Protein AF-A0A2U1K0P9-F1 (afdb_monomer)

Sequence (281 aa):
MNLKEIRDDVRSLIIEPTPGFRSNEELNRWINQGHQLLGSAYRIETFQQLNLKTGTTFHQLPEDLLVFKGAWDENNKSIPIIPIASGTDIIDENMEGTAIFRFGDNFVLVAPNVELQTDYSVTLFYDRKPKMLRADSDEPEIPLPFHTYIVSYATMRALQKDEDYEAAEVYRQEFLTGYQRISIQKTPVSQDADIIIEMIKLGILNPAEAAEWLNLPMKKKIWQRVEVEEKGMALMQTGVIDKADLLENTEFVDREQIVERLKQNAEDFITLPSWSDRDGE

Solvent-accessible surface area (backbone atoms only — not comparable to full-atom values): 16316 Å² total; per-residue (Å²): 112,29,45,44,56,43,50,52,52,30,56,74,76,48,92,63,99,42,94,68,70,68,47,70,70,58,52,45,50,36,33,39,52,30,42,41,54,44,24,50,48,46,45,47,71,48,78,47,80,44,78,50,58,73,96,58,54,73,45,78,51,67,92,45,64,72,43,86,73,50,37,22,41,82,85,62,47,77,37,56,74,47,77,71,52,95,88,61,83,86,69,61,96,78,55,88,50,56,36,39,32,55,55,89,73,30,32,34,52,47,62,42,94,62,80,57,89,59,86,47,44,35,38,36,33,29,24,27,49,52,81,79,68,80,51,57,79,33,59,70,92,55,64,71,92,53,52,61,29,24,28,27,37,27,39,20,55,53,28,51,73,71,67,39,54,71,66,17,48,55,26,46,51,49,24,50,51,42,45,53,49,40,47,67,62,55,72,49,69,58,56,41,64,67,55,41,50,47,31,40,76,63,65,74,35,55,76,66,59,46,34,63,60,48,71,49,85,68,62,71,69,56,57,54,48,55,53,46,50,52,52,48,52,54,33,43,75,69,67,77,47,59,75,66,64,56,58,75,76,48,87,79,77,52,72,66,60,51,54,51,48,52,58,63,53,52,74,66,56,75,80,70,78,65,95,77,80,85,78,89,133

Mean predicted aligned error: 15.47 Å

Structure (mmCIF, N/CA/C/O backbone):
data_AF-A0A2U1K0P9-F1
#
_entry.id   AF-A0A2U1K0P9-F1
#
loop_
_atom_site.group_PDB
_atom_site.id
_atom_site.type_symbol
_atom_site.label_atom_id
_atom_site.label_alt_id
_atom_site.label_comp_id
_atom_site.label_asym_id
_atom_site.label_entity_id
_atom_site.label_seq_id
_atom_site.pdbx_PDB_ins_code
_atom_site.Cartn_x
_atom_site.Cartn_y
_atom_site.Cartn_z
_atom_site.occupancy
_atom_site.B_iso_or_equiv
_atom_site.auth_seq_id
_atom_site.auth_comp_id
_atom_site.auth_asym_id
_atom_site.auth_atom_id
_atom_site.pdbx_PDB_model_num
ATOM 1 N N . MET A 1 1 ? -5.041 2.130 -14.522 1.00 95.81 1 MET A N 1
ATOM 2 C CA . MET A 1 1 ? -4.026 1.154 -14.954 1.00 95.81 1 MET A CA 1
ATOM 3 C C . MET A 1 1 ? -4.218 -0.119 -14.160 1.00 95.81 1 MET A C 1
ATOM 5 O O . MET A 1 1 ? -4.029 -0.066 -12.946 1.00 95.81 1 MET A O 1
ATOM 9 N N . ASN A 1 2 ? -4.599 -1.211 -14.815 1.00 97.88 2 ASN A N 1
ATOM 10 C CA . ASN A 1 2 ? -4.633 -2.554 -14.222 1.00 97.88 2 ASN A CA 1
ATOM 11 C C . ASN A 1 2 ? -3.249 -3.236 -14.282 1.00 97.88 2 ASN A C 1
ATOM 13 O O . ASN A 1 2 ? -2.305 -2.707 -14.874 1.00 97.88 2 ASN A O 1
ATOM 17 N N . LEU A 1 3 ? -3.106 -4.408 -13.656 1.00 98.19 3 LEU A N 1
ATOM 18 C CA . LEU A 1 3 ? -1.846 -5.157 -13.596 1.00 98.19 3 LEU A CA 1
ATOM 19 C C . LEU A 1 3 ? -1.262 -5.446 -14.984 1.00 98.19 3 LEU A C 1
ATOM 21 O O . LEU A 1 3 ? -0.045 -5.366 -15.159 1.00 98.19 3 LEU A O 1
ATOM 25 N N . LYS A 1 4 ? -2.106 -5.789 -15.962 1.00 98.12 4 LYS A N 1
ATOM 26 C CA . LYS A 1 4 ? -1.650 -6.050 -17.330 1.00 98.12 4 LYS A CA 1
ATOM 27 C C . LYS A 1 4 ? -1.061 -4.795 -17.968 1.00 98.12 4 LYS A C 1
ATOM 29 O O . LYS A 1 4 ? 0.043 -4.861 -18.489 1.00 98.12 4 LYS A O 1
ATOM 34 N N . GLU A 1 5 ? -1.752 -3.665 -17.872 1.00 98.50 5 GLU A N 1
ATOM 35 C CA . GLU A 1 5 ? -1.280 -2.378 -18.400 1.00 98.50 5 GLU A CA 1
ATOM 36 C C . GLU A 1 5 ? 0.042 -1.958 -17.749 1.00 98.50 5 GLU A C 1
ATOM 38 O O . GLU A 1 5 ? 0.977 -1.584 -18.444 1.00 98.50 5 GLU A O 1
ATOM 43 N N . ILE A 1 6 ? 0.171 -2.116 -16.426 1.00 98.44 6 ILE A N 1
ATOM 44 C CA . ILE A 1 6 ? 1.434 -1.852 -15.715 1.00 98.44 6 ILE A CA 1
ATOM 45 C C . ILE A 1 6 ? 2.551 -2.759 -16.247 1.00 98.44 6 ILE A C 1
ATOM 47 O O . ILE A 1 6 ? 3.681 -2.314 -16.432 1.00 98.44 6 ILE A O 1
ATOM 51 N N . ARG A 1 7 ? 2.258 -4.039 -16.496 1.00 97.88 7 ARG A N 1
ATOM 52 C CA . ARG A 1 7 ? 3.234 -4.996 -17.031 1.00 97.88 7 ARG A CA 1
ATOM 53 C C . ARG A 1 7 ? 3.669 -4.631 -18.450 1.00 97.88 7 ARG A C 1
ATOM 55 O O . ARG A 1 7 ? 4.863 -4.699 -18.740 1.00 97.88 7 ARG A O 1
ATOM 62 N N . ASP A 1 8 ? 2.723 -4.266 -19.305 1.00 97.00 8 ASP A N 1
ATOM 63 C CA . ASP A 1 8 ? 2.976 -3.869 -20.690 1.00 97.00 8 ASP A CA 1
ATOM 64 C C . ASP A 1 8 ? 3.818 -2.580 -20.736 1.00 97.00 8 ASP A C 1
ATOM 66 O O . ASP A 1 8 ? 4.796 -2.516 -21.484 1.00 97.00 8 ASP A O 1
ATOM 70 N N . ASP A 1 9 ? 3.549 -1.621 -19.845 1.00 97.88 9 ASP A N 1
ATOM 71 C CA . ASP A 1 9 ? 4.362 -0.411 -19.691 1.00 97.88 9 ASP A CA 1
ATOM 72 C C . ASP A 1 9 ? 5.793 -0.738 -19.248 1.00 97.88 9 ASP A C 1
ATOM 74 O O . ASP A 1 9 ? 6.746 -0.253 -19.856 1.00 97.88 9 ASP A O 1
ATOM 78 N N . VAL A 1 10 ? 5.982 -1.622 -18.260 1.00 97.62 10 VAL A N 1
ATOM 79 C CA . VAL A 1 10 ? 7.329 -2.071 -17.855 1.00 97.62 10 VAL A CA 1
ATOM 80 C C . VAL A 1 10 ? 8.068 -2.711 -19.031 1.00 97.62 10 VAL A C 1
ATOM 82 O O . VAL A 1 10 ? 9.241 -2.414 -19.250 1.00 97.62 10 VAL A O 1
ATOM 85 N N . ARG A 1 11 ? 7.393 -3.554 -19.825 1.00 96.56 11 ARG A N 1
ATOM 86 C CA . ARG A 1 11 ? 7.982 -4.174 -21.024 1.00 96.56 11 ARG A CA 1
ATOM 87 C C . ARG A 1 11 ? 8.355 -3.152 -22.093 1.00 96.56 11 ARG A C 1
ATOM 89 O O . ARG A 1 11 ? 9.325 -3.373 -22.806 1.00 96.56 11 ARG A O 1
ATOM 96 N N . SER A 1 12 ? 7.617 -2.050 -22.201 1.00 96.19 12 SER A N 1
ATOM 97 C CA . SER A 1 12 ? 7.915 -0.985 -23.163 1.00 96.19 12 SER A CA 1
ATOM 98 C C . SER A 1 12 ? 9.179 -0.188 -22.814 1.00 96.19 12 SER A C 1
ATOM 100 O O . SER A 1 12 ? 9.818 0.368 -23.706 1.00 96.19 12 SER A O 1
ATOM 102 N N . LEU A 1 13 ? 9.558 -0.157 -21.531 1.00 96.31 13 LEU A N 1
ATOM 103 C CA . LEU A 1 13 ? 10.693 0.618 -21.018 1.00 96.31 13 LEU A CA 1
ATOM 104 C C . LEU A 1 13 ? 11.998 -0.180 -20.928 1.00 96.31 13 LEU A C 1
ATOM 106 O O . LEU A 1 13 ? 13.063 0.410 -20.754 1.00 96.31 13 LEU A O 1
ATOM 110 N N . ILE A 1 14 ? 11.930 -1.508 -21.025 1.00 95.00 14 ILE A N 1
ATOM 111 C CA . ILE A 1 14 ? 13.091 -2.394 -20.921 1.00 95.00 14 ILE A CA 1
ATOM 112 C C . ILE A 1 14 ? 13.369 -3.070 -22.259 1.00 95.00 14 ILE A C 1
ATOM 114 O O . ILE A 1 14 ? 12.459 -3.484 -22.974 1.00 95.00 14 ILE A O 1
ATOM 118 N N . ILE A 1 15 ? 14.646 -3.237 -22.585 1.00 91.88 15 ILE A N 1
ATOM 119 C CA . ILE A 1 15 ? 15.047 -3.986 -23.774 1.00 91.88 15 ILE A CA 1
ATOM 120 C C . ILE A 1 15 ? 15.082 -5.468 -23.398 1.00 91.88 15 ILE A C 1
ATOM 122 O O . ILE A 1 15 ? 15.877 -5.892 -22.562 1.00 91.88 15 ILE A O 1
ATOM 126 N N . GLU A 1 16 ? 14.211 -6.274 -24.002 1.00 87.94 16 GLU A N 1
ATOM 127 C CA . GLU A 1 16 ? 14.270 -7.727 -23.849 1.00 87.94 16 GLU A CA 1
ATOM 128 C C . GLU A 1 16 ? 15.091 -8.356 -24.989 1.00 87.94 16 GLU A C 1
ATOM 130 O O . GLU A 1 16 ? 14.802 -8.095 -26.158 1.00 87.94 16 GLU A O 1
ATOM 135 N N . PRO A 1 17 ? 16.069 -9.238 -24.695 1.00 85.94 17 PRO A N 1
ATOM 136 C CA . PRO A 1 17 ? 16.817 -9.956 -25.733 1.00 85.94 17 PRO A CA 1
ATOM 137 C C . PRO A 1 17 ? 15.918 -10.812 -26.633 1.00 85.94 17 PRO A C 1
ATOM 139 O O . PRO A 1 17 ? 16.190 -11.002 -27.816 1.00 85.94 17 PRO A O 1
ATOM 142 N N . THR A 1 18 ? 14.843 -11.346 -26.051 1.00 87.88 18 THR A N 1
ATOM 143 C CA . THR A 1 18 ? 13.779 -12.076 -26.743 1.00 87.88 18 THR A CA 1
ATOM 144 C C . THR A 1 18 ? 12.439 -11.728 -26.094 1.00 87.88 18 THR A C 1
ATOM 146 O O . THR A 1 18 ? 12.411 -11.512 -24.880 1.00 87.88 18 THR A O 1
ATOM 149 N N . PRO A 1 19 ? 11.327 -11.673 -26.849 1.00 85.75 19 PRO A N 1
ATOM 150 C CA . PRO A 1 19 ? 10.017 -11.387 -26.271 1.00 85.75 19 PRO A CA 1
ATOM 151 C C . PRO A 1 19 ? 9.672 -12.370 -25.148 1.00 85.75 19 PRO A C 1
ATOM 153 O O . PRO A 1 19 ? 9.698 -13.583 -25.358 1.00 85.75 19 PRO A O 1
ATOM 156 N N . GLY A 1 20 ? 9.350 -11.854 -23.960 1.00 85.12 20 GLY A N 1
ATOM 157 C CA . GLY A 1 20 ? 9.023 -12.693 -22.805 1.00 85.12 20 GLY A CA 1
ATOM 158 C C . GLY A 1 20 ? 10.240 -13.271 -22.083 1.00 85.12 20 GLY A C 1
ATOM 159 O O . GLY A 1 20 ? 10.071 -14.171 -21.262 1.00 85.12 20 GLY A O 1
ATOM 160 N N . PHE A 1 21 ? 11.449 -12.758 -22.353 1.00 91.31 21 PHE A N 1
ATOM 161 C CA . PHE A 1 21 ? 12.663 -13.126 -21.617 1.00 91.31 21 PHE A CA 1
ATOM 162 C C . PHE A 1 21 ? 12.462 -13.004 -20.101 1.00 91.31 21 PHE A C 1
ATOM 164 O O . PHE A 1 21 ? 12.866 -13.890 -19.347 1.00 91.31 21 PHE A O 1
ATOM 171 N N . ARG A 1 22 ? 11.779 -11.944 -19.650 1.00 93.44 22 ARG A N 1
ATOM 172 C CA . ARG A 1 22 ? 11.260 -11.864 -18.282 1.00 93.44 22 ARG A CA 1
ATOM 173 C C . ARG A 1 22 ? 9.864 -12.452 -18.235 1.00 93.44 22 ARG A C 1
ATOM 175 O O . ARG A 1 22 ? 8.974 -12.025 -18.976 1.00 93.44 22 ARG A O 1
ATOM 182 N N . SER A 1 23 ? 9.657 -13.407 -17.335 1.00 96.75 23 SER A N 1
ATOM 183 C CA . SER A 1 23 ? 8.344 -14.021 -17.162 1.00 96.75 23 SER A CA 1
ATOM 184 C C . SER A 1 23 ? 7.351 -13.030 -16.545 1.00 96.75 23 SER A C 1
ATOM 186 O O . SER A 1 23 ? 7.731 -12.085 -15.844 1.00 96.75 23 SER A O 1
ATOM 188 N N . ASN A 1 24 ? 6.056 -13.244 -16.786 1.00 97.19 24 ASN A N 1
ATOM 189 C CA . ASN A 1 24 ? 5.015 -12.404 -16.192 1.00 97.19 24 ASN A CA 1
ATOM 190 C C . ASN A 1 24 ? 5.022 -12.506 -14.661 1.00 97.19 24 ASN A C 1
ATOM 192 O O . ASN A 1 24 ? 4.790 -11.511 -13.985 1.00 97.19 24 ASN A O 1
ATOM 196 N N . GLU A 1 25 ? 5.337 -13.675 -14.105 1.00 97.69 25 GLU A N 1
ATOM 197 C CA . GLU A 1 25 ? 5.440 -13.896 -12.660 1.00 97.69 25 GLU A CA 1
ATOM 198 C C . GLU A 1 25 ? 6.575 -13.077 -12.039 1.00 97.69 25 GLU A C 1
ATOM 200 O O . GLU A 1 25 ? 6.429 -12.557 -10.931 1.00 97.69 25 GLU A O 1
ATOM 205 N N . GLU A 1 26 ? 7.702 -12.948 -12.742 1.00 97.62 26 GLU A N 1
ATOM 206 C CA . GLU A 1 26 ? 8.822 -12.125 -12.294 1.00 97.62 26 GLU A CA 1
ATOM 207 C C . GLU A 1 26 ? 8.449 -10.639 -12.277 1.00 97.62 26 GLU A C 1
ATOM 209 O O . GLU A 1 26 ? 8.613 -9.982 -11.245 1.00 97.62 26 GLU A O 1
ATOM 214 N N . LEU A 1 27 ? 7.869 -10.127 -13.367 1.00 97.81 27 LEU A N 1
ATOM 215 C CA . LEU A 1 27 ? 7.403 -8.739 -13.427 1.00 97.81 27 LEU A CA 1
ATOM 216 C C . LEU A 1 27 ? 6.328 -8.466 -12.368 1.00 97.81 27 LEU A C 1
ATOM 218 O O . LEU A 1 27 ? 6.428 -7.488 -11.630 1.00 97.81 27 LEU A O 1
ATOM 222 N N . ASN A 1 28 ? 5.355 -9.369 -12.212 1.00 98.31 28 ASN A N 1
ATOM 223 C CA . ASN A 1 28 ? 4.307 -9.258 -11.196 1.00 98.31 28 ASN A CA 1
ATOM 224 C C . ASN A 1 28 ? 4.887 -9.213 -9.778 1.00 98.31 28 ASN A C 1
ATOM 226 O O . ASN A 1 28 ? 4.332 -8.534 -8.916 1.00 98.31 28 ASN A O 1
ATOM 230 N N . ARG A 1 29 ? 6.002 -9.904 -9.509 1.00 98.50 29 ARG A N 1
ATOM 231 C CA . ARG A 1 29 ? 6.681 -9.834 -8.208 1.00 98.50 29 ARG A CA 1
ATOM 232 C C . ARG A 1 29 ? 7.232 -8.436 -7.945 1.00 98.50 29 ARG A C 1
ATOM 234 O O . ARG A 1 29 ? 7.025 -7.916 -6.852 1.00 98.50 29 ARG A O 1
ATOM 241 N N . TRP A 1 30 ? 7.918 -7.828 -8.911 1.00 98.56 30 TRP A N 1
ATOM 242 C CA . TRP A 1 30 ? 8.459 -6.473 -8.750 1.00 98.56 30 TRP A CA 1
ATOM 243 C C . TRP A 1 30 ? 7.359 -5.415 -8.695 1.00 98.56 30 TRP A C 1
ATOM 245 O O . TRP A 1 30 ? 7.419 -4.531 -7.845 1.00 98.56 30 TRP A O 1
ATOM 255 N N . ILE A 1 31 ? 6.324 -5.550 -9.526 1.00 98.69 31 ILE A N 1
ATOM 256 C CA . ILE A 1 31 ? 5.135 -4.690 -9.503 1.00 98.69 31 ILE A CA 1
ATOM 257 C C . ILE A 1 31 ? 4.476 -4.746 -8.125 1.00 98.69 31 ILE A C 1
ATOM 259 O O . ILE A 1 31 ? 4.248 -3.707 -7.512 1.00 98.69 31 ILE A O 1
ATOM 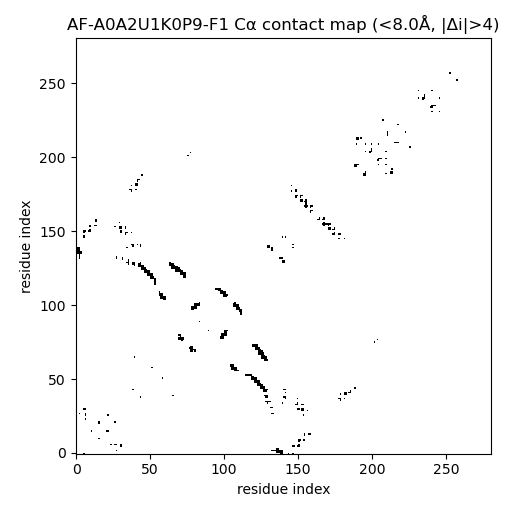263 N N . ASN A 1 32 ? 4.239 -5.945 -7.587 1.00 98.44 32 ASN A N 1
ATOM 264 C CA . ASN A 1 32 ? 3.669 -6.098 -6.253 1.00 98.44 32 ASN A CA 1
ATOM 265 C C . ASN A 1 32 ? 4.582 -5.527 -5.161 1.00 98.44 32 ASN A C 1
ATOM 267 O O . ASN A 1 32 ? 4.084 -4.898 -4.238 1.00 98.44 32 ASN A O 1
ATOM 271 N N . GLN A 1 33 ? 5.906 -5.673 -5.259 1.00 98.44 33 GLN A N 1
ATOM 272 C CA . GLN A 1 33 ? 6.834 -5.034 -4.315 1.00 98.44 33 GLN A CA 1
ATOM 273 C C . GLN A 1 33 ? 6.713 -3.503 -4.343 1.00 98.44 33 GLN A C 1
ATOM 275 O O . GLN A 1 33 ? 6.569 -2.887 -3.287 1.00 98.44 33 GLN A O 1
ATOM 280 N N . GLY A 1 34 ? 6.706 -2.893 -5.531 1.00 98.25 34 GLY A N 1
ATOM 281 C CA . GLY A 1 34 ? 6.508 -1.450 -5.691 1.00 98.25 34 GLY A CA 1
ATOM 282 C C . GLY A 1 34 ? 5.140 -0.990 -5.182 1.00 98.25 34 GLY A C 1
ATOM 283 O O . GLY A 1 34 ? 5.050 -0.004 -4.451 1.00 98.25 34 GLY A O 1
ATOM 284 N N . HIS A 1 35 ? 4.085 -1.749 -5.491 1.00 97.94 35 HIS A N 1
ATOM 285 C CA . HIS A 1 35 ? 2.727 -1.489 -5.021 1.00 97.94 35 HIS A CA 1
ATOM 286 C C . HIS A 1 35 ? 2.625 -1.548 -3.493 1.00 97.94 35 HIS A C 1
ATOM 288 O O . HIS A 1 35 ? 2.065 -0.637 -2.892 1.00 97.94 35 HIS A O 1
ATOM 294 N N . GLN A 1 36 ? 3.215 -2.563 -2.856 1.00 96.94 36 GLN A N 1
ATOM 295 C CA . GLN A 1 36 ? 3.250 -2.699 -1.397 1.00 96.94 36 GLN A CA 1
ATOM 296 C C . GLN A 1 36 ? 3.973 -1.526 -0.734 1.00 96.94 36 GLN A C 1
ATOM 298 O O . GLN A 1 36 ? 3.482 -0.997 0.261 1.00 96.94 36 GLN A O 1
ATOM 303 N N . LEU A 1 37 ? 5.106 -1.087 -1.290 1.00 96.75 37 LEU A N 1
ATOM 304 C CA . LEU A 1 37 ? 5.859 0.054 -0.763 1.00 96.75 37 LEU A CA 1
ATOM 305 C C . LEU A 1 37 ? 5.060 1.359 -0.869 1.00 96.75 37 LEU A C 1
ATOM 307 O O . LEU A 1 37 ? 4.929 2.071 0.126 1.00 96.75 37 LEU A O 1
ATOM 311 N N . LEU A 1 38 ? 4.489 1.654 -2.041 1.00 96.12 38 LEU A N 1
ATOM 312 C CA . LEU A 1 38 ? 3.691 2.868 -2.243 1.00 96.12 38 LEU A CA 1
ATOM 313 C C . LEU A 1 38 ? 2.381 2.835 -1.455 1.00 96.12 38 LEU A C 1
ATOM 315 O O . LEU A 1 38 ? 2.035 3.826 -0.826 1.00 96.12 38 LEU A O 1
ATOM 319 N N . GLY A 1 39 ? 1.679 1.702 -1.425 1.00 94.19 39 GLY A N 1
ATOM 320 C CA . GLY A 1 39 ? 0.444 1.554 -0.653 1.00 94.19 39 GLY A CA 1
ATOM 321 C C . GLY A 1 39 ? 0.676 1.636 0.855 1.00 94.19 39 GLY A C 1
ATOM 322 O O . GLY A 1 39 ? -0.123 2.244 1.562 1.00 94.19 39 GLY A O 1
ATOM 323 N N . SER A 1 40 ? 1.808 1.125 1.352 1.00 92.44 40 SER A N 1
ATOM 324 C CA . SER A 1 40 ? 2.192 1.302 2.761 1.00 92.44 40 SER A CA 1
ATOM 325 C C . SER A 1 40 ? 2.498 2.766 3.094 1.00 92.44 40 SER A C 1
ATOM 327 O O . SER A 1 40 ? 2.180 3.223 4.190 1.00 92.44 40 SER A O 1
ATOM 329 N N . ALA A 1 41 ? 3.087 3.517 2.157 1.00 92.88 41 ALA A N 1
ATOM 330 C CA . ALA A 1 41 ? 3.302 4.956 2.312 1.00 92.88 41 ALA A CA 1
ATOM 331 C C . ALA A 1 41 ? 1.995 5.758 2.225 1.00 92.88 41 ALA A C 1
ATOM 333 O O . ALA A 1 41 ? 1.835 6.728 2.963 1.00 92.88 41 ALA A O 1
ATOM 334 N N . TYR A 1 42 ? 1.066 5.328 1.367 1.00 91.75 42 TYR A N 1
ATOM 335 C CA . TYR A 1 42 ? -0.267 5.914 1.221 1.00 91.75 42 TYR A CA 1
ATOM 336 C C . TYR A 1 42 ? -1.153 5.689 2.454 1.00 91.75 42 TYR A C 1
ATOM 338 O O . TYR A 1 42 ? -1.952 6.559 2.782 1.00 91.75 42 TYR A O 1
ATOM 346 N N . ARG A 1 43 ? -0.953 4.568 3.170 1.00 87.94 43 ARG A N 1
ATOM 347 C CA . ARG A 1 43 ? -1.701 4.160 4.375 1.00 87.94 43 ARG A CA 1
ATOM 348 C C . ARG A 1 43 ? -3.193 3.958 4.107 1.00 87.94 43 ARG A C 1
ATOM 350 O O . ARG A 1 43 ? -4.030 4.733 4.554 1.00 87.94 43 ARG A O 1
ATOM 357 N N . ILE A 1 44 ? -3.517 2.892 3.381 1.00 89.69 44 ILE A N 1
ATOM 358 C CA . ILE A 1 44 ? -4.906 2.529 3.073 1.00 89.69 44 ILE A CA 1
ATOM 359 C C . ILE A 1 44 ? -5.637 2.203 4.374 1.00 89.69 44 ILE A C 1
ATOM 361 O O . ILE A 1 44 ? -5.294 1.238 5.050 1.00 89.69 44 ILE A O 1
ATOM 365 N N . GLU A 1 45 ? -6.643 2.992 4.722 1.00 89.12 45 GLU A N 1
ATOM 366 C CA . GLU A 1 45 ? -7.402 2.801 5.956 1.00 89.12 45 GLU A CA 1
ATOM 367 C C . GLU A 1 45 ? -8.523 1.775 5.736 1.00 89.12 45 GLU A C 1
ATOM 369 O O . GLU A 1 45 ? -9.099 1.679 4.649 1.00 89.12 45 GLU A O 1
ATOM 374 N N . THR A 1 46 ? -8.827 0.973 6.753 1.00 92.31 46 THR A N 1
ATOM 375 C CA . THR A 1 46 ? -9.887 -0.036 6.679 1.00 92.31 46 THR A CA 1
ATOM 376 C C . THR A 1 46 ? -10.558 -0.244 8.030 1.00 92.31 46 THR A C 1
ATOM 378 O O . THR A 1 46 ? -9.963 0.000 9.083 1.00 92.31 46 THR A O 1
ATOM 381 N N . PHE A 1 47 ? -11.784 -0.764 7.977 1.00 92.12 47 PHE A N 1
ATOM 382 C CA . PHE A 1 47 ? -12.498 -1.293 9.130 1.00 92.12 47 PHE A CA 1
ATOM 383 C C . PHE A 1 47 ? -12.597 -2.812 9.023 1.00 92.12 47 PHE A C 1
ATOM 385 O O . PHE A 1 47 ? -12.843 -3.344 7.938 1.00 92.12 47 PHE A O 1
ATOM 392 N N . GLN A 1 48 ? -12.423 -3.515 10.137 1.00 92.81 48 GLN A N 1
ATOM 393 C CA . GLN A 1 48 ? -12.667 -4.953 10.200 1.00 92.81 48 GLN A CA 1
ATOM 394 C C . GLN A 1 48 ? -13.371 -5.320 11.498 1.00 92.81 48 GLN A C 1
ATOM 396 O O . GLN A 1 48 ? -12.865 -5.050 12.583 1.00 92.81 48 GLN A O 1
ATOM 401 N N . GLN A 1 49 ? -14.515 -5.988 11.375 1.00 91.31 49 GLN A N 1
ATOM 402 C CA . GLN A 1 49 ? -15.206 -6.574 12.514 1.00 91.31 49 GLN A CA 1
ATOM 403 C C . GLN A 1 49 ? -14.573 -7.925 12.863 1.00 91.31 49 GLN A C 1
ATOM 405 O O . GLN A 1 49 ? -14.413 -8.799 12.008 1.00 91.31 49 GLN A O 1
ATOM 410 N N . LEU A 1 50 ? -14.208 -8.087 14.129 1.00 87.81 50 LEU A N 1
ATOM 411 C CA . LEU A 1 50 ? -13.716 -9.323 14.711 1.00 87.81 50 LEU A CA 1
ATOM 412 C C . LEU A 1 50 ? -14.748 -9.858 15.694 1.00 87.81 50 LEU A C 1
ATOM 414 O O . LEU A 1 50 ? -15.098 -9.193 16.667 1.00 87.81 50 LEU A O 1
ATOM 418 N N . ASN A 1 51 ? -15.194 -11.086 15.453 1.00 86.44 51 ASN A N 1
ATOM 419 C CA . ASN A 1 51 ? -16.052 -11.806 16.384 1.00 86.44 51 ASN A CA 1
ATOM 420 C C . ASN A 1 51 ? -15.166 -12.511 17.409 1.00 86.44 51 ASN A C 1
ATOM 422 O O . ASN A 1 51 ? -14.344 -13.365 17.053 1.00 86.44 51 ASN A O 1
ATOM 426 N N . LEU A 1 52 ? -15.306 -12.130 18.673 1.00 81.06 52 LEU A N 1
ATOM 427 C CA . LEU A 1 52 ? -14.534 -12.709 19.757 1.00 81.06 52 LEU A CA 1
ATOM 428 C C . LEU A 1 52 ? -15.170 -14.021 20.203 1.00 81.06 52 LEU A C 1
ATOM 430 O O . LEU A 1 52 ? -16.387 -14.148 20.299 1.00 81.06 52 LEU A O 1
ATOM 434 N N . LYS A 1 53 ? -14.322 -15.006 20.493 1.00 74.69 53 LYS A N 1
ATOM 435 C CA . LYS A 1 53 ? -14.740 -16.298 21.034 1.00 74.69 53 LYS A CA 1
ATOM 436 C C . LYS A 1 53 ? -14.595 -16.283 22.548 1.00 74.69 53 LYS A C 1
ATOM 438 O O . LYS A 1 53 ? -13.502 -16.029 23.055 1.00 74.69 53 LYS A O 1
ATOM 443 N N . THR A 1 54 ? -15.662 -16.634 23.255 1.00 72.62 54 THR A N 1
ATOM 444 C CA . THR A 1 54 ? -15.652 -16.794 24.713 1.00 72.62 54 THR A CA 1
ATOM 445 C C . THR A 1 54 ? -14.521 -17.723 25.161 1.00 72.62 54 THR A C 1
ATOM 447 O O . THR A 1 54 ? -14.257 -18.754 24.539 1.00 72.62 54 THR A O 1
ATOM 450 N N . GLY A 1 55 ? -13.822 -17.341 26.232 1.00 70.88 55 GLY A N 1
ATOM 451 C CA . GLY A 1 55 ? -12.696 -18.103 26.782 1.00 70.88 55 GLY A CA 1
ATOM 452 C C . GLY A 1 55 ? -11.388 -17.994 25.989 1.00 70.88 55 GLY A C 1
ATOM 453 O O . GLY A 1 55 ? -10.409 -18.641 26.352 1.00 70.88 55 GLY A O 1
ATOM 454 N N . THR A 1 56 ? -11.343 -17.184 24.927 1.00 71.38 56 THR A N 1
ATOM 455 C CA . THR A 1 56 ? -10.107 -16.897 24.189 1.00 71.38 56 THR A CA 1
ATOM 456 C C . THR A 1 56 ? -9.533 -15.560 24.648 1.00 71.38 56 THR A C 1
ATOM 458 O O . THR A 1 56 ? -10.187 -14.535 24.536 1.00 71.38 56 THR A O 1
ATOM 461 N N . THR A 1 57 ? -8.303 -15.567 25.162 1.00 71.56 57 THR A N 1
ATOM 462 C CA . THR A 1 57 ? -7.608 -14.344 25.611 1.00 71.56 57 THR A CA 1
ATOM 463 C C . THR A 1 57 ? -6.820 -13.672 24.483 1.00 71.56 57 THR A C 1
ATOM 465 O O . THR A 1 57 ? -6.632 -12.458 24.483 1.00 71.56 57 THR A O 1
ATOM 468 N N . PHE A 1 58 ? -6.351 -14.461 23.512 1.00 78.06 58 PHE A N 1
ATOM 469 C CA . PHE A 1 58 ? -5.496 -14.002 22.420 1.00 78.06 58 PHE A CA 1
ATOM 470 C C . PHE A 1 58 ? -6.230 -14.075 21.089 1.00 78.06 58 PHE A C 1
ATOM 472 O O . PHE A 1 58 ? -6.659 -15.148 20.663 1.00 78.06 58 PHE A O 1
ATOM 479 N N . HIS A 1 59 ? -6.309 -12.941 20.406 1.00 83.88 59 HIS A N 1
ATOM 480 C CA . HIS A 1 59 ? -6.892 -12.842 19.080 1.00 83.88 59 HIS A CA 1
ATOM 481 C C . HIS A 1 59 ? -5.825 -12.392 18.081 1.00 83.88 59 HIS A C 1
ATOM 483 O O . HIS A 1 59 ? -5.011 -11.505 18.356 1.00 83.88 59 HIS A O 1
ATOM 489 N N . GLN A 1 60 ? -5.820 -13.039 16.916 1.00 84.19 60 GLN A N 1
ATOM 490 C CA . GLN A 1 60 ? -4.877 -12.729 15.849 1.00 84.19 60 GLN A CA 1
ATOM 491 C C . GLN A 1 60 ? -5.266 -11.397 15.197 1.00 84.19 60 GLN A C 1
ATOM 493 O O . GLN A 1 60 ? -6.442 -11.178 14.893 1.00 84.19 60 GLN A O 1
ATOM 498 N N . LEU A 1 61 ? -4.290 -10.508 14.987 1.00 84.94 61 LEU A N 1
ATOM 499 C CA . LEU A 1 61 ? -4.524 -9.296 14.206 1.00 84.94 61 LEU A CA 1
ATOM 500 C C . LEU A 1 61 ? -4.671 -9.636 12.717 1.00 84.94 61 LEU A C 1
ATOM 502 O O . LEU A 1 61 ? -4.146 -10.655 12.257 1.00 84.94 61 LEU A O 1
ATOM 506 N N . PRO A 1 62 ? -5.346 -8.774 11.943 1.00 90.75 62 PRO A N 1
ATOM 507 C CA . PRO A 1 62 ? -5.355 -8.895 10.493 1.00 90.75 62 PRO A CA 1
ATOM 508 C C . PRO A 1 62 ? -3.924 -8.931 9.937 1.00 90.75 62 PRO A C 1
ATOM 510 O O . PRO A 1 62 ? -3.090 -8.106 10.308 1.00 90.75 62 PRO A O 1
ATOM 513 N N . GLU A 1 63 ? -3.625 -9.882 9.046 1.00 91.12 63 GLU A N 1
ATOM 514 C CA . GLU A 1 63 ? -2.271 -10.064 8.482 1.00 91.12 63 GLU A CA 1
ATOM 515 C C . GLU A 1 63 ? -1.789 -8.848 7.672 1.00 91.12 63 GLU A C 1
ATOM 517 O O . GLU A 1 63 ? -0.588 -8.632 7.468 1.00 91.12 63 GLU A O 1
ATOM 522 N N . ASP A 1 64 ? -2.738 -8.050 7.192 1.00 93.12 64 ASP A N 1
ATOM 523 C CA . ASP A 1 64 ? -2.493 -6.831 6.446 1.00 93.12 64 ASP A CA 1
ATOM 524 C C . ASP A 1 64 ? -2.304 -5.602 7.344 1.00 93.12 64 ASP A C 1
ATOM 526 O O . ASP A 1 64 ? -1.964 -4.545 6.822 1.00 93.12 64 ASP A O 1
ATOM 530 N N . LEU A 1 65 ? -2.442 -5.705 8.668 1.00 92.31 65 LEU A N 1
ATOM 531 C CA . LEU A 1 65 ? -2.318 -4.564 9.573 1.00 92.31 65 LEU A CA 1
ATOM 532 C C . LEU A 1 65 ? -0.911 -3.942 9.540 1.00 92.31 65 LEU A C 1
ATOM 534 O O . LEU A 1 65 ? 0.103 -4.601 9.774 1.00 92.31 65 LEU A O 1
ATOM 538 N N . LEU A 1 66 ? -0.857 -2.632 9.288 1.00 89.00 66 LEU A N 1
ATOM 539 C CA . LEU A 1 66 ? 0.336 -1.787 9.391 1.00 89.00 66 LEU A CA 1
ATOM 540 C C . LEU A 1 66 ? 0.310 -0.963 10.674 1.00 89.00 66 LEU A C 1
ATOM 542 O O . LEU A 1 66 ? 1.201 -1.074 11.520 1.00 89.00 66 LEU A O 1
ATOM 546 N N . VAL A 1 67 ? -0.716 -0.125 10.822 1.00 86.50 67 VAL A N 1
ATOM 547 C CA . VAL A 1 67 ? -0.835 0.821 11.935 1.00 86.50 67 VAL A CA 1
ATOM 548 C C . VAL A 1 67 ? -2.225 0.713 12.519 1.00 86.50 67 VAL A C 1
ATOM 550 O O . VAL A 1 67 ? -3.211 1.041 11.874 1.00 86.50 67 VAL A O 1
ATOM 553 N N . PHE A 1 68 ? -2.298 0.272 13.765 1.00 86.50 68 PHE A N 1
ATOM 554 C CA . PHE A 1 68 ? -3.552 0.219 14.495 1.00 86.50 68 PHE A CA 1
ATOM 555 C C . PHE A 1 68 ? -3.954 1.624 14.957 1.00 86.50 68 PHE A C 1
ATOM 557 O O . PHE A 1 68 ? -3.128 2.320 15.551 1.00 86.50 68 PHE A O 1
ATOM 564 N N . LYS A 1 69 ? -5.188 2.047 14.662 1.00 85.31 69 LYS A N 1
ATOM 565 C CA . LYS A 1 69 ? -5.672 3.410 14.930 1.00 85.31 69 LYS A CA 1
ATOM 566 C C . LYS A 1 69 ? -6.765 3.468 15.991 1.00 85.31 69 LYS A C 1
ATOM 568 O O . LYS A 1 69 ? -6.783 4.416 16.767 1.00 85.31 69 LYS A O 1
ATOM 573 N N . GLY A 1 70 ? -7.665 2.489 16.023 1.00 86.75 70 GLY A N 1
ATOM 574 C CA . GLY A 1 70 ? -8.826 2.518 16.908 1.00 86.75 70 GLY A CA 1
ATOM 575 C C . GLY A 1 70 ? -9.543 1.177 17.002 1.00 86.75 70 GLY A C 1
ATOM 576 O O . GLY A 1 70 ? -9.358 0.300 16.154 1.00 86.75 70 GLY A O 1
ATOM 577 N N . ALA A 1 71 ? -10.371 1.039 18.033 1.00 88.88 71 ALA A N 1
ATOM 578 C CA . ALA A 1 71 ? -11.302 -0.067 18.176 1.00 88.88 71 ALA A CA 1
ATOM 579 C C . ALA A 1 71 ? -12.585 0.377 18.881 1.00 88.88 71 ALA A C 1
ATOM 581 O O . ALA A 1 71 ? -12.550 1.261 19.738 1.00 88.88 71 ALA A O 1
ATOM 582 N N . TRP A 1 72 ? -13.696 -0.271 18.544 1.00 87.50 72 TRP A N 1
ATOM 583 C CA . TRP A 1 72 ? -15.007 -0.033 19.142 1.00 87.50 72 TRP A CA 1
ATOM 584 C C . TRP A 1 72 ? -15.715 -1.350 19.406 1.00 87.50 72 TRP A C 1
ATOM 586 O O . TRP A 1 72 ? -15.492 -2.335 18.699 1.00 87.50 72 TRP A O 1
ATOM 596 N N . ASP A 1 73 ? -16.574 -1.354 20.413 1.00 86.75 73 ASP A N 1
ATOM 597 C CA . ASP A 1 73 ? -17.479 -2.466 20.666 1.00 86.75 73 ASP A CA 1
ATOM 598 C C . ASP A 1 73 ? -18.711 -2.434 19.747 1.00 86.75 73 ASP A C 1
ATOM 600 O O . ASP A 1 73 ? -18.904 -1.528 18.933 1.00 86.75 73 ASP A O 1
ATOM 604 N N . GLU A 1 74 ? -19.567 -3.440 19.892 1.00 86.31 74 GLU A N 1
ATOM 605 C CA . GLU A 1 74 ? -20.849 -3.564 19.190 1.00 86.31 74 GLU A CA 1
ATOM 606 C C . GLU A 1 74 ? -21.830 -2.401 19.428 1.00 86.31 74 GLU A C 1
ATOM 608 O O . GLU A 1 74 ? -22.751 -2.203 18.637 1.00 86.31 74 GLU A O 1
ATOM 613 N N . ASN A 1 75 ? -21.624 -1.608 20.484 1.00 84.06 75 ASN A N 1
ATOM 614 C CA . ASN A 1 75 ? -22.422 -0.429 20.822 1.00 84.06 75 ASN A CA 1
ATOM 615 C C . ASN A 1 75 ? -21.757 0.878 20.351 1.00 84.06 75 ASN A C 1
ATOM 617 O O . ASN A 1 75 ? -22.179 1.962 20.759 1.00 84.06 75 ASN A O 1
ATOM 621 N N . ASN A 1 76 ? -20.724 0.793 19.504 1.00 81.31 76 ASN A N 1
ATOM 622 C CA . ASN A 1 76 ? -19.894 1.911 19.047 1.00 81.31 76 ASN A CA 1
ATOM 623 C C . ASN A 1 76 ? -19.159 2.656 20.176 1.00 81.31 76 ASN A C 1
ATOM 625 O O . ASN A 1 76 ? -18.734 3.800 19.999 1.00 81.31 76 ASN A O 1
ATOM 629 N N . LYS A 1 77 ? -18.965 2.033 21.342 1.00 82.50 77 LYS A N 1
ATOM 630 C CA . LYS A 1 77 ? -18.150 2.605 22.415 1.00 82.50 77 LYS A CA 1
ATOM 631 C C . LYS A 1 77 ? -16.677 2.357 22.111 1.00 82.50 77 LYS A C 1
ATOM 633 O O . LYS A 1 77 ? -16.269 1.227 21.855 1.00 82.50 77 LYS A O 1
ATOM 638 N N . SER A 1 78 ? -15.879 3.424 22.164 1.00 81.62 78 SER A N 1
ATOM 639 C CA . SER A 1 78 ? -14.427 3.344 21.976 1.00 81.62 78 SER A CA 1
ATOM 640 C C . SER A 1 78 ? -13.791 2.432 23.027 1.00 81.62 78 SER A C 1
ATOM 642 O O . SER A 1 78 ? -14.044 2.579 24.227 1.00 81.62 78 SER A O 1
ATOM 644 N N . ILE A 1 79 ? -12.968 1.495 22.563 1.00 84.12 79 ILE A N 1
ATOM 645 C CA . ILE A 1 79 ? -12.203 0.571 23.394 1.00 84.12 79 ILE A CA 1
ATOM 646 C C . ILE A 1 79 ? -10.789 1.145 23.553 1.00 84.12 79 ILE A C 1
ATOM 648 O O . ILE A 1 79 ? -10.097 1.339 22.547 1.00 84.12 79 ILE A O 1
ATOM 652 N N . PRO A 1 80 ? -10.318 1.409 24.786 1.00 77.94 80 PRO A N 1
ATOM 653 C CA . PRO A 1 80 ? -8.970 1.906 25.007 1.00 77.94 80 PRO A CA 1
ATOM 654 C C . PRO A 1 80 ? -7.923 0.909 24.503 1.00 77.94 80 PRO A C 1
ATOM 656 O O . PRO A 1 80 ? -7.961 -0.290 24.798 1.00 77.94 80 PRO A O 1
ATOM 659 N N . ILE A 1 81 ? -6.959 1.441 23.753 1.00 78.62 81 ILE A N 1
ATOM 660 C CA . ILE A 1 81 ? -5.813 0.700 23.235 1.00 78.62 81 ILE A CA 1
ATOM 661 C C . ILE A 1 81 ? -4.630 0.996 24.144 1.00 78.62 81 ILE A C 1
ATOM 663 O O . ILE A 1 81 ? -4.109 2.112 24.152 1.00 78.62 81 ILE A O 1
ATOM 667 N N . ILE A 1 82 ? -4.197 -0.005 24.902 1.00 74.88 82 ILE A N 1
ATOM 668 C CA . ILE A 1 82 ? -3.121 0.145 25.875 1.00 74.88 82 ILE A CA 1
ATOM 669 C C . ILE A 1 82 ? -1.846 -0.478 25.289 1.00 74.88 82 ILE A C 1
ATOM 671 O O . ILE A 1 82 ? -1.781 -1.696 25.083 1.00 74.88 82 ILE A O 1
ATOM 675 N N . PRO A 1 83 ? -0.811 0.325 24.978 1.00 68.25 83 PRO A N 1
ATOM 676 C CA . PRO A 1 83 ? 0.468 -0.221 24.557 1.00 68.25 83 PRO A CA 1
ATOM 677 C C . PRO A 1 83 ? 1.113 -0.955 25.736 1.00 68.25 83 PRO A C 1
ATOM 679 O O . PRO A 1 83 ? 1.306 -0.374 26.804 1.00 68.25 83 PRO A O 1
ATOM 682 N N . ILE A 1 84 ? 1.486 -2.223 25.539 1.00 67.56 84 ILE A N 1
ATOM 683 C CA . ILE A 1 84 ? 2.274 -2.955 26.533 1.00 67.56 84 ILE A CA 1
ATOM 684 C C . ILE A 1 84 ? 3.701 -2.399 26.497 1.00 67.56 84 ILE A C 1
ATOM 686 O O . ILE A 1 84 ? 4.519 -2.796 25.666 1.00 67.56 84 ILE A O 1
ATOM 690 N N . ALA A 1 85 ? 4.006 -1.460 27.388 1.00 63.28 85 ALA A N 1
ATOM 691 C CA . ALA A 1 85 ? 5.383 -1.096 27.696 1.00 63.28 85 ALA A CA 1
ATOM 692 C C . ALA A 1 85 ? 5.924 -2.061 28.762 1.00 63.28 85 ALA A C 1
ATOM 694 O O . ALA A 1 85 ? 5.204 -2.432 29.690 1.00 63.28 85 ALA A O 1
ATOM 695 N N . SER A 1 86 ? 7.187 -2.478 28.647 1.00 50.97 86 SER A N 1
ATOM 696 C CA . SER A 1 86 ? 7.836 -3.328 29.656 1.00 50.97 86 SER A CA 1
ATOM 697 C C . SER A 1 86 ? 7.669 -2.723 31.058 1.00 50.97 86 SER A C 1
ATOM 699 O O . SER A 1 86 ? 8.134 -1.610 31.291 1.00 50.97 86 SER A O 1
ATOM 701 N N . GLY A 1 87 ? 7.027 -3.452 31.978 1.00 53.09 87 GLY A N 1
ATOM 702 C CA . GLY A 1 87 ? 6.771 -2.999 33.353 1.00 53.09 87 GLY A CA 1
ATOM 703 C C . GLY A 1 87 ? 5.430 -2.293 33.581 1.00 53.09 87 GLY A C 1
ATOM 704 O O . GLY A 1 87 ? 5.260 -1.668 34.621 1.00 53.09 87 GLY A O 1
ATOM 705 N N . THR A 1 88 ? 4.486 -2.367 32.638 1.00 57.38 88 THR A N 1
ATOM 706 C CA . THR A 1 88 ? 3.097 -1.975 32.915 1.00 57.38 88 THR A CA 1
ATOM 707 C C . THR A 1 88 ? 2.424 -3.036 33.787 1.00 57.38 88 THR A C 1
ATOM 709 O O . THR A 1 88 ? 2.402 -4.215 33.433 1.00 57.38 88 THR A O 1
ATOM 712 N N . ASP A 1 89 ? 1.874 -2.619 34.928 1.00 54.94 89 ASP A N 1
ATOM 713 C CA . ASP A 1 89 ? 0.933 -3.423 35.709 1.00 54.94 89 ASP A CA 1
ATOM 714 C C . ASP A 1 89 ? -0.400 -3.412 34.947 1.00 54.94 89 ASP A C 1
ATOM 716 O O . ASP A 1 89 ? -1.207 -2.493 35.042 1.00 54.94 89 ASP A O 1
ATOM 720 N N . ILE A 1 90 ? -0.545 -4.389 34.053 1.00 57.59 90 ILE A N 1
ATOM 721 C CA . ILE A 1 90 ? -1.528 -4.421 32.954 1.00 57.59 90 ILE A CA 1
ATOM 722 C C . ILE A 1 90 ? -2.966 -4.674 33.424 1.00 57.59 90 ILE A C 1
ATOM 724 O O . ILE A 1 90 ? -3.901 -4.519 32.644 1.00 57.59 90 ILE A O 1
ATOM 728 N N . ILE A 1 91 ? -3.173 -5.056 34.682 1.00 56.50 91 ILE A N 1
ATOM 729 C CA . ILE A 1 91 ? -4.483 -5.487 35.164 1.00 56.50 91 ILE A CA 1
ATOM 730 C C . ILE A 1 91 ? -4.702 -4.893 36.552 1.00 56.50 91 ILE A C 1
ATOM 732 O O . ILE A 1 91 ? -4.279 -5.464 37.554 1.00 56.50 91 ILE A O 1
ATOM 736 N N . ASP A 1 92 ? -5.357 -3.733 36.609 1.00 58.25 92 ASP A N 1
ATOM 737 C CA . ASP A 1 92 ? -6.101 -3.375 37.814 1.00 58.25 92 ASP A CA 1
ATOM 738 C C . ASP A 1 92 ? -7.277 -4.355 37.890 1.00 58.25 92 ASP A C 1
ATOM 740 O O . ASP A 1 92 ? -8.069 -4.453 36.952 1.00 58.25 92 ASP A O 1
ATOM 744 N N . GLU A 1 93 ? -7.386 -5.113 38.980 1.00 58.38 93 GLU A N 1
ATOM 745 C CA . GLU A 1 93 ? -8.509 -6.033 39.205 1.00 58.38 93 GLU A CA 1
ATOM 746 C C . GLU A 1 93 ? -9.868 -5.302 39.179 1.00 58.38 93 GLU A C 1
ATOM 748 O O . GLU A 1 93 ? -10.908 -5.934 39.002 1.00 58.38 93 GLU A O 1
ATOM 753 N N . ASN A 1 94 ? -9.856 -3.967 39.289 1.00 57.78 94 ASN A N 1
ATOM 754 C CA . ASN A 1 94 ? -11.024 -3.094 39.222 1.00 57.78 94 ASN A CA 1
ATOM 755 C C . ASN A 1 94 ? -11.239 -2.433 37.849 1.00 57.78 94 ASN A C 1
ATOM 757 O O . ASN A 1 94 ? -12.018 -1.483 37.757 1.00 57.78 94 ASN A O 1
ATOM 761 N N . MET A 1 95 ? -10.551 -2.864 36.784 1.00 59.88 95 MET A N 1
ATOM 762 C CA . MET A 1 95 ? -10.733 -2.258 35.462 1.00 59.88 95 MET A CA 1
ATOM 763 C C . MET A 1 95 ? -12.143 -2.562 34.923 1.00 59.88 95 MET A C 1
ATOM 765 O O . MET A 1 95 ? -12.429 -3.640 34.401 1.00 59.88 95 MET A O 1
ATOM 769 N N . GLU A 1 96 ? -13.048 -1.593 35.059 1.00 60.56 96 GLU A N 1
ATOM 770 C CA . GLU A 1 96 ? -14.388 -1.648 34.478 1.00 60.56 96 GLU A CA 1
ATOM 771 C C . GLU A 1 96 ? -14.317 -1.350 32.973 1.00 60.56 96 GLU A C 1
ATOM 773 O O . GLU A 1 96 ? -14.282 -0.197 32.544 1.00 60.56 96 GLU A O 1
ATOM 778 N N . GLY A 1 97 ? -14.309 -2.395 32.145 1.00 64.81 97 GLY A N 1
ATOM 779 C CA . GLY A 1 97 ? -14.468 -2.259 30.695 1.00 64.81 97 GLY A CA 1
ATOM 780 C C . GLY A 1 97 ? -13.533 -3.131 29.871 1.00 64.81 97 GLY A C 1
ATOM 781 O O . GLY A 1 97 ? -12.622 -3.770 30.389 1.00 64.81 97 GLY A O 1
ATOM 782 N N . THR A 1 98 ? -13.802 -3.181 28.566 1.00 70.50 98 THR A N 1
ATOM 783 C CA . THR A 1 98 ? -12.971 -3.905 27.600 1.00 70.50 98 THR A CA 1
ATOM 784 C C . THR A 1 98 ? -11.734 -3.074 27.284 1.00 70.50 98 THR A C 1
ATOM 786 O O . THR A 1 98 ? -11.864 -1.890 26.979 1.00 70.50 98 THR A O 1
ATOM 789 N N . ALA A 1 99 ? -10.549 -3.679 27.314 1.00 74.69 99 ALA A N 1
ATOM 790 C CA . ALA A 1 99 ? -9.302 -3.057 26.877 1.00 74.69 99 ALA A CA 1
ATOM 791 C C . ALA A 1 99 ? -8.571 -3.951 25.870 1.00 74.69 99 ALA A C 1
ATOM 793 O O . ALA A 1 99 ? -8.596 -5.180 25.972 1.00 74.69 99 ALA A O 1
ATOM 794 N N . ILE A 1 100 ?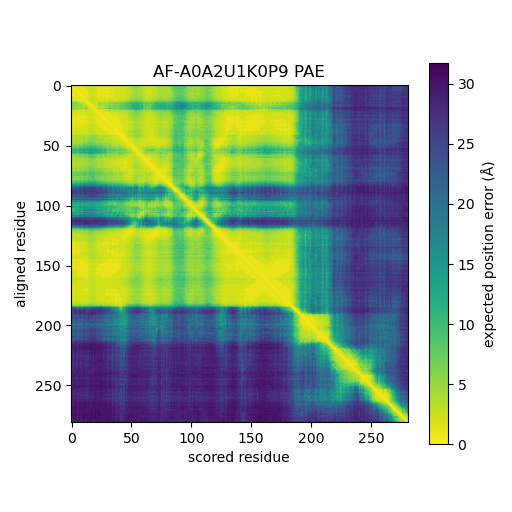 -7.902 -3.328 24.898 1.00 78.75 100 ILE A N 1
ATOM 795 C CA . ILE A 1 100 ? -7.065 -4.024 23.917 1.00 78.75 100 ILE A CA 1
ATOM 796 C C . ILE A 1 100 ? -5.603 -3.734 24.221 1.00 78.75 100 ILE A C 1
ATOM 798 O O . ILE A 1 100 ? -5.151 -2.592 24.145 1.00 78.75 100 ILE A O 1
ATOM 802 N N . PHE A 1 101 ? -4.846 -4.791 24.485 1.00 78.50 101 PHE A N 1
ATOM 803 C CA . PHE A 1 101 ? -3.401 -4.741 24.609 1.00 78.50 101 PHE A CA 1
ATOM 804 C C . PHE A 1 101 ? -2.755 -5.293 23.350 1.00 78.50 101 PHE A C 1
ATOM 806 O O . PHE A 1 101 ? -3.092 -6.380 22.884 1.00 78.50 101 PHE A O 1
ATOM 813 N N . ARG A 1 102 ? -1.789 -4.564 22.798 1.00 73.44 102 ARG A N 1
ATOM 814 C CA . ARG A 1 102 ? -1.048 -5.020 21.619 1.00 73.44 102 ARG A CA 1
ATOM 815 C C . ARG A 1 102 ? 0.209 -5.776 22.043 1.00 73.44 102 ARG A C 1
ATOM 817 O O . ARG A 1 102 ? 1.060 -5.208 22.722 1.00 73.44 102 ARG A O 1
ATOM 824 N N . PHE A 1 103 ? 0.351 -7.020 21.585 1.00 73.56 103 PHE A N 1
ATOM 825 C CA . PHE A 1 103 ? 1.524 -7.861 21.820 1.00 73.56 103 PHE A CA 1
ATOM 826 C C . PHE A 1 103 ? 2.056 -8.434 20.499 1.00 73.56 103 PHE A C 1
ATOM 828 O O . PHE A 1 103 ? 1.600 -9.473 20.017 1.00 73.56 103 PHE A O 1
ATOM 835 N N . GLY A 1 104 ? 3.031 -7.744 19.901 1.00 73.19 104 GLY A N 1
ATOM 836 C CA . GLY A 1 104 ? 3.551 -8.103 18.578 1.00 73.19 104 GLY A CA 1
ATOM 837 C C . GLY A 1 104 ? 2.445 -8.085 17.517 1.00 73.19 104 GLY A C 1
ATOM 838 O O . GLY A 1 104 ? 1.808 -7.047 17.313 1.00 73.19 104 GLY A O 1
ATOM 839 N N . ASP A 1 105 ? 2.220 -9.245 16.892 1.00 68.75 105 ASP A N 1
ATOM 840 C CA . ASP A 1 105 ? 1.192 -9.484 15.863 1.00 68.75 105 ASP A CA 1
ATOM 841 C C . ASP A 1 105 ? -0.155 -9.960 16.438 1.00 68.75 105 ASP A C 1
ATOM 843 O O . ASP A 1 105 ? -1.089 -10.267 15.699 1.00 68.75 105 ASP A O 1
ATOM 847 N N . ASN A 1 106 ? -0.278 -10.036 17.763 1.00 74.25 106 ASN A N 1
ATOM 848 C CA . ASN A 1 106 ? -1.515 -10.406 18.437 1.00 74.25 106 ASN A CA 1
ATOM 849 C C . ASN A 1 106 ? -2.058 -9.224 19.231 1.00 74.25 106 ASN A C 1
ATOM 851 O O . ASN A 1 106 ? -1.314 -8.330 19.653 1.00 74.25 106 ASN A O 1
ATOM 855 N N . PHE A 1 107 ? -3.358 -9.261 19.501 1.00 78.50 107 PHE A N 1
ATOM 856 C CA . PHE A 1 107 ? -3.923 -8.470 20.576 1.00 78.50 107 PHE A CA 1
ATOM 857 C C . PHE A 1 107 ? -4.490 -9.363 21.671 1.00 78.50 107 PHE A C 1
ATOM 859 O O . PHE A 1 107 ? -5.010 -10.454 21.426 1.00 78.50 107 PHE A O 1
ATOM 866 N N . VAL A 1 108 ? -4.348 -8.882 22.898 1.00 75.06 108 VAL A N 1
ATOM 867 C CA . VAL A 1 108 ? -5.003 -9.430 24.074 1.00 75.06 108 VAL A CA 1
ATOM 868 C C . VAL A 1 108 ? -6.181 -8.531 24.357 1.00 75.06 108 VAL A C 1
ATOM 870 O O . VAL A 1 108 ? -6.010 -7.341 24.618 1.00 75.06 108 VAL A O 1
ATOM 873 N N . LEU A 1 109 ? -7.374 -9.098 24.273 1.00 71.62 109 LEU A N 1
ATOM 874 C CA . LEU A 1 109 ? -8.566 -8.403 24.705 1.00 71.62 109 LEU A CA 1
ATOM 875 C C . LEU A 1 109 ? -8.833 -8.810 26.146 1.00 71.62 109 LEU A C 1
ATOM 877 O O . LEU A 1 109 ? -9.136 -9.968 26.429 1.00 71.62 109 LEU A O 1
ATOM 881 N N . VAL A 1 110 ? -8.686 -7.858 27.058 1.00 69.62 110 VAL A N 1
ATOM 882 C CA . VAL A 1 110 ? -9.154 -8.030 28.429 1.00 69.62 110 VAL A CA 1
ATOM 883 C C . VAL A 1 110 ? -10.580 -7.522 28.429 1.00 69.62 110 VAL A C 1
ATOM 885 O O . VAL A 1 110 ? -10.827 -6.322 28.504 1.00 69.62 110 VAL A O 1
ATOM 888 N N . ALA A 1 111 ? -11.520 -8.442 28.235 1.00 62.31 111 ALA A N 1
ATOM 889 C CA . ALA A 1 111 ? -12.908 -8.171 28.558 1.00 62.31 111 ALA A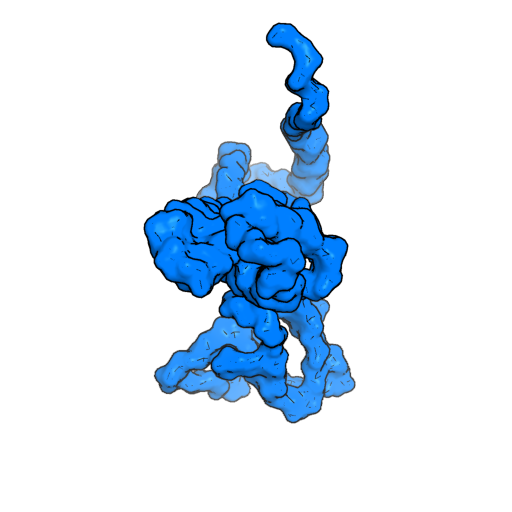 CA 1
ATOM 890 C C . ALA A 1 111 ? -13.009 -8.175 30.089 1.00 62.31 111 ALA A C 1
ATOM 892 O O . ALA A 1 111 ? -12.373 -9.022 30.730 1.00 62.31 111 ALA A O 1
ATOM 893 N N . PRO A 1 112 ? -13.803 -7.276 30.694 1.00 52.47 112 PRO A N 1
ATOM 894 C CA . PRO A 1 112 ? -14.140 -7.435 32.097 1.00 52.47 112 PRO A CA 1
ATOM 895 C C . PRO A 1 112 ? -14.808 -8.807 32.238 1.00 52.47 112 PRO A C 1
ATOM 897 O O . PRO A 1 112 ? -15.397 -9.283 31.270 1.00 52.47 112 PRO A O 1
ATOM 900 N N . ASN A 1 113 ? -14.670 -9.430 33.410 1.00 49.94 113 ASN A N 1
ATOM 901 C CA . ASN A 1 113 ? -15.090 -10.782 33.834 1.00 49.94 113 ASN A CA 1
ATOM 902 C C . ASN A 1 113 ? -16.579 -11.163 33.602 1.00 49.94 113 ASN A C 1
ATOM 904 O O . ASN A 1 113 ? -17.181 -11.910 34.368 1.00 49.94 113 ASN A O 1
ATOM 908 N N . VAL A 1 114 ? -17.214 -10.648 32.561 1.00 50.47 114 VAL A N 1
ATOM 909 C CA . VAL A 1 114 ? -18.495 -11.080 32.055 1.00 50.47 114 VAL A CA 1
ATOM 910 C C . VAL A 1 114 ? -18.232 -12.425 31.403 1.00 50.47 114 VAL A C 1
ATOM 912 O O . VAL A 1 114 ? -17.500 -12.522 30.419 1.00 50.47 114 VAL A O 1
ATOM 915 N N . GLU A 1 115 ? -18.806 -13.479 31.969 1.00 54.44 115 GLU A N 1
ATOM 916 C CA . GLU A 1 115 ? -19.108 -14.687 31.217 1.00 54.44 115 GLU A CA 1
ATOM 917 C C . GLU A 1 115 ? -19.784 -14.232 29.916 1.00 54.44 115 GLU A C 1
ATOM 919 O O . GLU A 1 115 ? -20.964 -13.890 29.922 1.00 54.44 115 GLU A O 1
ATOM 924 N N . LEU A 1 116 ? -19.017 -14.106 28.827 1.00 54.44 116 LEU A N 1
ATOM 925 C CA . LEU A 1 116 ? -19.525 -13.711 27.518 1.00 54.44 116 LEU A CA 1
ATOM 926 C C . LEU A 1 116 ? -20.441 -14.849 27.059 1.00 54.44 116 LEU A C 1
ATOM 928 O O . LEU A 1 116 ? -20.009 -15.789 26.394 1.00 54.44 116 LEU A O 1
ATOM 932 N N . GLN A 1 117 ? -21.696 -14.818 27.507 1.00 53.91 117 GLN A N 1
ATOM 933 C CA . GLN A 1 117 ? -22.732 -15.780 27.138 1.00 53.91 117 GLN A CA 1
ATOM 934 C C . GLN A 1 117 ? -23.201 -15.558 25.690 1.00 53.91 117 GLN A C 1
ATOM 936 O O . GLN A 1 117 ? -23.943 -16.378 25.156 1.00 53.91 117 GLN A O 1
ATOM 941 N N . THR A 1 118 ? -22.745 -14.480 25.046 1.00 61.28 118 THR A N 1
ATOM 942 C CA . THR A 1 118 ? -23.077 -14.092 23.674 1.00 61.28 118 THR A CA 1
ATOM 943 C C . THR A 1 118 ? -21.826 -13.707 22.887 1.00 61.28 118 THR A C 1
ATOM 945 O O . THR A 1 118 ? -20.854 -13.208 23.455 1.00 61.28 118 THR A O 1
ATOM 948 N N . ASP A 1 119 ? -21.870 -13.941 21.572 1.00 69.56 119 ASP A N 1
ATOM 949 C CA . ASP A 1 119 ? -20.834 -13.526 20.626 1.00 69.56 119 ASP A CA 1
ATOM 950 C C . ASP A 1 119 ? -20.644 -12.002 20.711 1.00 69.56 119 ASP A C 1
ATOM 952 O O . ASP A 1 119 ? -21.536 -11.246 20.339 1.00 69.56 119 ASP A O 1
ATOM 956 N N . TYR A 1 120 ? -19.495 -11.556 21.219 1.00 78.94 120 TYR A N 1
ATOM 957 C CA . TYR A 1 120 ? -19.138 -10.139 21.301 1.00 78.94 120 TYR A CA 1
ATOM 958 C C . TYR A 1 120 ? -18.300 -9.760 20.086 1.00 78.94 120 TYR A C 1
ATOM 960 O O . TYR A 1 120 ? -17.349 -10.468 19.735 1.00 78.94 120 TYR A O 1
ATOM 968 N N . SER A 1 121 ? -18.635 -8.645 19.441 1.00 86.75 121 SER A N 1
ATOM 969 C CA . SER A 1 121 ? -17.907 -8.174 18.262 1.00 86.75 121 SER A CA 1
ATOM 970 C C . SER A 1 121 ? -17.169 -6.867 18.527 1.00 86.75 121 SER A C 1
ATOM 972 O O . SER A 1 121 ? -17.657 -5.978 19.222 1.00 86.75 121 SER A O 1
ATOM 974 N N . VAL A 1 122 ? -15.969 -6.767 17.962 1.00 87.75 122 VAL A N 1
ATOM 975 C CA . VAL A 1 122 ? -15.119 -5.580 18.030 1.00 87.75 122 VAL A CA 1
ATOM 976 C C . VAL A 1 122 ? -14.819 -5.113 16.621 1.00 87.75 122 VAL A C 1
ATOM 978 O O . VAL A 1 122 ? -14.339 -5.888 15.797 1.00 87.75 122 VAL A O 1
ATOM 981 N N . THR A 1 123 ? -15.051 -3.838 16.345 1.00 90.75 123 THR A N 1
ATOM 982 C CA . THR A 1 123 ? -14.661 -3.213 15.082 1.00 90.75 123 THR A CA 1
ATOM 983 C C . THR A 1 123 ? -13.287 -2.584 15.242 1.00 90.75 123 THR A C 1
ATOM 985 O O . THR A 1 123 ? -13.095 -1.725 16.095 1.00 90.75 123 THR A O 1
ATOM 988 N N . LEU A 1 124 ? -12.327 -3.003 14.424 1.00 90.12 124 LEU A N 1
ATOM 989 C CA . LEU A 1 124 ? -10.983 -2.436 14.351 1.00 90.12 124 LEU A CA 1
ATOM 990 C C . LEU A 1 124 ? -10.908 -1.385 13.245 1.00 90.12 124 LEU A C 1
ATOM 992 O O . LEU A 1 124 ? -11.412 -1.623 12.152 1.00 90.12 124 LEU A O 1
ATOM 996 N N . PHE A 1 125 ? -10.200 -0.284 13.494 1.00 90.62 125 PHE A N 1
ATOM 997 C CA . PHE A 1 125 ? -9.794 0.701 12.489 1.00 90.62 125 PHE A CA 1
ATOM 998 C C . PHE A 1 125 ? -8.276 0.766 12.429 1.00 90.62 125 PHE A C 1
ATOM 1000 O O . PHE A 1 125 ? -7.601 0.967 13.446 1.00 90.62 125 PHE A O 1
ATOM 1007 N N . TYR A 1 126 ? -7.725 0.565 11.238 1.00 90.25 126 TYR A N 1
ATOM 1008 C CA . TYR A 1 126 ? -6.285 0.477 11.052 1.00 90.25 126 TYR A CA 1
ATOM 1009 C C . TYR A 1 126 ? -5.868 0.793 9.614 1.00 90.25 126 TYR A C 1
ATOM 1011 O O . TYR A 1 126 ? -6.664 0.709 8.680 1.00 90.25 126 TYR A O 1
ATOM 1019 N N . ASP A 1 127 ? -4.597 1.149 9.448 1.00 91.81 127 ASP A N 1
ATOM 1020 C CA . ASP A 1 127 ? -3.936 1.203 8.148 1.00 91.81 127 ASP A CA 1
ATOM 1021 C C . ASP A 1 127 ? -3.541 -0.211 7.753 1.00 91.81 127 ASP A C 1
ATOM 1023 O O . ASP A 1 127 ? -2.860 -0.891 8.527 1.00 91.81 127 ASP A O 1
ATOM 1027 N N . ARG A 1 128 ? -3.915 -0.638 6.552 1.00 94.19 128 ARG A N 1
ATOM 1028 C CA . ARG A 1 128 ? -3.566 -1.942 6.000 1.00 94.19 128 ARG A CA 1
ATOM 1029 C C . ARG A 1 128 ? -2.594 -1.851 4.832 1.00 94.19 128 ARG A C 1
ATOM 1031 O O . ARG A 1 128 ? -2.496 -0.843 4.131 1.00 94.19 128 ARG A O 1
ATOM 1038 N N . LYS A 1 129 ? -1.898 -2.957 4.593 1.00 93.81 129 LYS A N 1
ATOM 1039 C CA . LYS A 1 129 ? -1.153 -3.214 3.364 1.00 93.81 129 LYS A CA 1
ATOM 1040 C C . LYS A 1 129 ? -2.135 -3.307 2.192 1.00 93.81 129 LYS A C 1
ATOM 1042 O O . LYS A 1 129 ? -3.243 -3.833 2.356 1.00 93.81 129 LYS A O 1
ATOM 1047 N N . PRO A 1 130 ? -1.749 -2.827 1.000 1.00 95.44 130 PRO A N 1
ATOM 1048 C CA . PRO A 1 130 ? -2.552 -3.063 -0.187 1.00 95.44 130 PRO A CA 1
ATOM 1049 C C . PRO A 1 130 ? -2.641 -4.563 -0.487 1.00 95.44 130 PRO A C 1
ATOM 1051 O O . PRO A 1 130 ? -1.774 -5.353 -0.099 1.00 95.44 130 PRO A O 1
ATOM 1054 N N . LYS A 1 131 ? -3.673 -4.975 -1.212 1.00 95.88 131 LYS A N 1
ATOM 1055 C CA . LYS A 1 131 ? -3.798 -6.352 -1.695 1.00 95.88 131 LYS A CA 1
ATOM 1056 C C . LYS A 1 131 ? -2.766 -6.627 -2.788 1.00 95.88 131 LYS A C 1
ATOM 1058 O O . LYS A 1 131 ? -2.335 -5.742 -3.518 1.00 95.88 131 LYS A O 1
ATOM 1063 N N . MET A 1 132 ? -2.351 -7.886 -2.898 1.00 97.25 132 MET A N 1
ATOM 1064 C CA . MET A 1 132 ? -1.495 -8.314 -4.005 1.00 97.25 132 MET A CA 1
ATOM 1065 C C . MET A 1 132 ? -2.310 -8.372 -5.297 1.00 97.25 132 MET A C 1
ATOM 1067 O O . MET A 1 132 ? -3.375 -8.987 -5.314 1.00 97.25 132 MET A O 1
ATOM 1071 N N . LEU A 1 133 ? -1.763 -7.813 -6.372 1.00 97.94 133 LEU A N 1
ATOM 1072 C CA . LEU A 1 133 ? -2.289 -7.915 -7.728 1.00 97.94 133 LEU A CA 1
ATOM 1073 C C . LEU A 1 133 ? -1.962 -9.311 -8.270 1.00 97.94 133 LEU A C 1
ATOM 1075 O O . LEU A 1 133 ? -0.787 -9.684 -8.386 1.00 97.94 133 LEU A O 1
ATOM 1079 N N . ARG A 1 134 ? -2.994 -10.104 -8.552 1.00 97.50 134 ARG A N 1
ATOM 1080 C CA . ARG A 1 134 ? -2.903 -11.503 -8.995 1.00 97.50 134 ARG A CA 1
ATOM 1081 C C . ARG A 1 134 ? -3.447 -11.689 -10.406 1.00 97.50 134 ARG A C 1
ATOM 1083 O O . ARG A 1 134 ? -2.810 -12.379 -11.198 1.00 97.50 134 ARG A O 1
ATOM 1090 N N . ALA A 1 135 ? -4.606 -11.112 -10.706 1.00 98.06 135 ALA A N 1
ATOM 1091 C CA . ALA A 1 135 ? -5.221 -11.161 -12.023 1.00 98.06 135 ALA A CA 1
ATOM 1092 C C . ALA A 1 135 ? -4.805 -9.953 -12.866 1.00 98.06 135 ALA A C 1
ATOM 1094 O O . ALA A 1 135 ? -4.547 -8.868 -12.355 1.00 98.06 135 ALA A O 1
ATOM 1095 N N . ASP A 1 136 ? -4.780 -10.135 -14.184 1.00 98.19 136 ASP A N 1
ATOM 1096 C CA . ASP A 1 136 ? -4.449 -9.078 -15.147 1.00 98.19 136 ASP A CA 1
ATOM 1097 C C . ASP A 1 136 ? -5.387 -7.861 -15.053 1.00 98.19 136 ASP A C 1
ATOM 1099 O O . ASP A 1 136 ? -4.975 -6.745 -15.362 1.00 98.19 136 ASP A O 1
ATOM 1103 N N . SER A 1 137 ? -6.621 -8.076 -14.590 1.00 98.19 137 SER A N 1
ATOM 1104 C CA . SER A 1 137 ? -7.629 -7.042 -14.346 1.00 98.19 137 SER A CA 1
ATOM 1105 C C . SER A 1 137 ? -7.509 -6.352 -12.987 1.00 98.19 137 SER A C 1
ATOM 1107 O O . SER A 1 137 ? -8.257 -5.412 -12.744 1.00 98.19 137 SER A O 1
ATOM 1109 N N . ASP A 1 138 ? -6.641 -6.822 -12.085 1.00 98.31 138 ASP A N 1
ATOM 1110 C CA . ASP A 1 138 ? -6.528 -6.230 -10.753 1.00 98.31 138 ASP A CA 1
ATOM 1111 C C . ASP A 1 138 ? -5.955 -4.815 -10.856 1.00 98.31 138 ASP A C 1
ATOM 1113 O O . ASP A 1 138 ? -4.958 -4.577 -11.544 1.00 98.31 138 ASP A O 1
ATOM 1117 N N . GLU A 1 139 ? -6.573 -3.878 -10.145 1.00 98.06 139 GLU A N 1
ATOM 1118 C CA . GLU A 1 139 ? -6.141 -2.486 -10.088 1.00 98.06 139 GLU A CA 1
ATOM 1119 C C . GLU A 1 139 ? -5.436 -2.199 -8.755 1.00 98.06 139 GLU A C 1
ATOM 1121 O O . GLU A 1 139 ? -5.884 -2.678 -7.708 1.00 98.06 139 GLU A O 1
ATOM 1126 N N . PRO A 1 140 ? -4.335 -1.422 -8.758 1.00 97.44 140 PRO A N 1
ATOM 1127 C CA . PRO A 1 140 ? -3.739 -0.922 -7.528 1.00 97.44 140 PRO A CA 1
ATOM 1128 C C . PRO A 1 140 ? -4.751 -0.146 -6.680 1.00 97.44 140 PRO A C 1
ATOM 1130 O O . PRO A 1 140 ? -5.462 0.718 -7.178 1.00 97.44 140 PRO A O 1
ATOM 1133 N N . GLU A 1 141 ? -4.743 -0.383 -5.369 1.00 94.88 141 GLU A N 1
ATOM 1134 C CA . GLU A 1 141 ? -5.592 0.334 -4.399 1.00 94.88 141 GLU A CA 1
ATOM 1135 C C . GLU A 1 141 ? -5.081 1.752 -4.059 1.00 94.88 141 GLU A C 1
ATOM 1137 O O . GLU A 1 141 ? -5.526 2.366 -3.091 1.00 94.88 141 GLU A O 1
ATOM 1142 N N . ILE A 1 142 ? -4.111 2.264 -4.822 1.00 93.88 142 ILE A N 1
ATOM 1143 C CA . ILE A 1 142 ? -3.595 3.633 -4.694 1.00 93.88 142 ILE A CA 1
ATOM 1144 C C . ILE A 1 142 ? -4.177 4.511 -5.813 1.00 93.88 142 ILE A C 1
ATOM 1146 O O . ILE A 1 142 ? -4.629 3.977 -6.819 1.00 93.88 142 ILE A O 1
ATOM 1150 N N . PRO A 1 143 ? -4.166 5.850 -5.695 1.00 93.88 143 PRO A N 1
ATOM 1151 C CA . PRO A 1 143 ? -4.718 6.704 -6.743 1.00 93.88 143 PRO A CA 1
ATOM 1152 C C . PRO A 1 143 ? -3.973 6.576 -8.080 1.00 93.88 143 PRO A C 1
ATOM 1154 O O . PRO A 1 143 ? -2.740 6.523 -8.115 1.00 93.88 143 PRO A O 1
ATOM 1157 N N . LEU A 1 144 ? -4.728 6.643 -9.183 1.00 94.19 144 LEU A N 1
ATOM 1158 C CA . LEU A 1 144 ? -4.233 6.473 -10.556 1.00 94.19 144 LEU A CA 1
ATOM 1159 C C . LEU A 1 144 ? -2.952 7.266 -10.900 1.00 94.19 144 LEU A C 1
ATOM 1161 O O . LEU A 1 144 ? -2.063 6.675 -11.518 1.00 94.19 144 LEU A O 1
ATOM 1165 N N . PRO A 1 145 ? -2.777 8.543 -10.487 1.00 94.69 145 PRO A N 1
ATOM 1166 C CA . PRO A 1 145 ? -1.559 9.305 -10.784 1.00 94.69 145 PRO A CA 1
ATOM 1167 C C . PRO A 1 145 ? -0.268 8.676 -10.250 1.00 94.69 145 PRO A C 1
ATOM 1169 O O . PRO A 1 145 ? 0.816 9.023 -10.712 1.00 94.69 145 PRO A O 1
ATOM 1172 N N . PHE A 1 146 ? -0.370 7.764 -9.280 1.00 96.69 146 PHE A N 1
ATOM 1173 C CA . PHE A 1 146 ? 0.775 7.091 -8.681 1.00 96.69 146 PHE A CA 1
ATOM 1174 C C . PHE A 1 146 ? 1.110 5.737 -9.312 1.00 96.69 146 PHE A C 1
ATOM 1176 O O . PHE A 1 146 ? 2.133 5.147 -8.963 1.00 96.69 146 PHE A O 1
ATOM 1183 N N . HIS A 1 147 ? 0.289 5.231 -10.239 1.00 98.00 147 HIS A N 1
ATOM 1184 C CA . HIS A 1 147 ? 0.513 3.913 -10.847 1.00 98.00 147 HIS A CA 1
ATOM 1185 C C . HIS A 1 147 ? 1.801 3.897 -11.681 1.00 98.00 147 HIS A C 1
ATOM 1187 O O . HIS A 1 147 ? 2.515 2.896 -11.691 1.00 98.00 147 HIS A O 1
ATOM 1193 N N . THR A 1 148 ? 2.161 5.025 -12.295 1.00 98.06 148 THR A N 1
ATOM 1194 C CA . THR A 1 148 ? 3.418 5.192 -13.042 1.00 98.06 148 THR A CA 1
ATOM 1195 C C . THR A 1 148 ? 4.653 4.972 -12.168 1.00 98.06 148 THR A C 1
ATOM 1197 O O . THR A 1 148 ? 5.642 4.422 -12.633 1.00 98.06 148 THR A O 1
ATOM 1200 N N . TYR A 1 149 ? 4.602 5.291 -10.873 1.00 98.31 149 TYR A N 1
ATOM 1201 C CA . TYR A 1 149 ? 5.728 5.023 -9.976 1.00 98.31 149 TYR A CA 1
ATOM 1202 C C . TYR A 1 149 ? 5.875 3.532 -9.648 1.00 98.31 149 TYR A C 1
ATOM 1204 O O . TYR A 1 149 ? 6.989 3.072 -9.394 1.00 98.31 149 TYR A O 1
ATOM 1212 N N . ILE A 1 150 ? 4.790 2.748 -9.704 1.00 98.56 150 ILE A N 1
ATOM 1213 C CA . ILE A 1 150 ? 4.885 1.281 -9.642 1.00 98.56 150 ILE A CA 1
ATOM 1214 C C . ILE A 1 150 ? 5.654 0.765 -10.867 1.00 98.56 150 ILE A C 1
ATOM 1216 O O . ILE A 1 150 ? 6.527 -0.093 -10.717 1.00 98.56 150 ILE A O 1
ATOM 1220 N N . VAL A 1 151 ? 5.374 1.326 -12.052 1.00 98.56 151 VAL A N 1
ATOM 1221 C CA . VAL A 1 151 ? 6.119 1.034 -13.287 1.00 98.56 151 VAL A CA 1
ATOM 1222 C C . VAL A 1 151 ? 7.599 1.377 -13.097 1.00 98.56 151 VAL A C 1
ATOM 1224 O O . VAL A 1 151 ? 8.431 0.489 -13.261 1.00 98.56 151 VAL A O 1
ATOM 1227 N N . SER A 1 152 ? 7.942 2.594 -12.649 1.00 98.56 152 SER A N 1
ATOM 1228 C CA . SER A 1 152 ? 9.343 2.990 -12.409 1.00 98.56 152 SER A CA 1
ATOM 1229 C C . SER A 1 152 ? 10.059 2.031 -11.447 1.00 98.56 152 SER A C 1
ATOM 1231 O O . SER A 1 152 ? 11.197 1.639 -11.702 1.00 98.56 152 SER A O 1
ATOM 1233 N N . TYR A 1 153 ? 9.400 1.566 -10.377 1.00 98.75 153 TYR A N 1
ATOM 1234 C CA . TYR A 1 153 ? 9.993 0.575 -9.470 1.00 98.75 153 TYR A CA 1
ATOM 1235 C C . TYR A 1 153 ? 10.294 -0.753 -10.172 1.00 98.75 153 TYR A C 1
ATOM 1237 O O . TYR A 1 153 ? 11.391 -1.297 -10.040 1.00 98.75 153 TYR A O 1
ATOM 1245 N N . ALA A 1 154 ? 9.329 -1.295 -10.914 1.00 98.56 154 ALA A N 1
ATOM 1246 C CA . ALA A 1 154 ? 9.504 -2.564 -11.608 1.00 98.56 154 ALA A CA 1
ATOM 1247 C C . ALA A 1 154 ? 10.570 -2.469 -12.715 1.00 98.56 154 ALA A C 1
ATOM 1249 O O . ALA A 1 154 ? 11.411 -3.363 -12.821 1.00 98.56 154 ALA A O 1
ATOM 1250 N N . THR A 1 155 ? 10.606 -1.360 -13.458 1.00 98.56 155 THR A N 1
ATOM 1251 C CA . THR A 1 155 ? 11.640 -1.052 -14.458 1.00 98.56 155 THR A CA 1
ATOM 1252 C C . THR A 1 155 ? 13.024 -0.935 -13.819 1.00 98.56 155 THR A C 1
ATOM 1254 O O . THR A 1 155 ? 13.972 -1.553 -14.299 1.00 98.56 155 THR A O 1
ATOM 1257 N N . MET A 1 156 ? 13.152 -0.252 -12.675 1.00 98.44 156 MET A N 1
ATOM 1258 C CA . MET A 1 156 ? 14.403 -0.199 -11.903 1.00 98.44 156 MET A CA 1
ATOM 1259 C C . MET A 1 156 ? 14.902 -1.610 -11.551 1.00 98.44 156 MET A C 1
ATOM 1261 O O . MET A 1 156 ? 16.081 -1.909 -11.734 1.00 98.44 156 MET A O 1
ATOM 1265 N N . ARG A 1 157 ? 14.028 -2.500 -11.057 1.00 98.44 157 ARG A N 1
ATOM 1266 C CA . ARG A 1 157 ? 14.404 -3.887 -10.712 1.00 98.44 157 ARG A CA 1
ATOM 1267 C C . ARG A 1 157 ? 14.823 -4.693 -11.938 1.00 98.44 157 ARG A C 1
ATOM 1269 O O . ARG A 1 157 ? 15.760 -5.485 -11.849 1.00 98.44 157 ARG A O 1
ATOM 1276 N N . ALA A 1 158 ? 14.156 -4.472 -13.067 1.00 97.50 158 ALA A N 1
ATOM 1277 C CA . ALA A 1 158 ? 14.501 -5.096 -14.333 1.00 97.50 158 ALA A CA 1
ATOM 1278 C C . ALA A 1 158 ? 15.897 -4.672 -14.820 1.00 97.50 158 ALA A C 1
ATOM 1280 O O . ALA A 1 158 ? 16.686 -5.548 -15.164 1.00 97.50 158 ALA A O 1
ATOM 1281 N N . LEU A 1 159 ? 16.214 -3.374 -14.784 1.00 97.06 159 LEU A N 1
ATOM 1282 C CA . LEU A 1 159 ? 17.506 -2.819 -15.212 1.00 97.06 159 LEU A CA 1
ATOM 1283 C C . LEU A 1 159 ? 18.654 -3.205 -14.272 1.00 97.06 159 LEU A C 1
ATOM 1285 O O . LEU A 1 159 ? 19.730 -3.562 -14.735 1.00 97.06 159 LEU A O 1
ATOM 1289 N N . GLN A 1 160 ? 18.409 -3.250 -12.956 1.00 97.00 160 GLN A N 1
ATOM 1290 C CA . GLN A 1 160 ? 19.378 -3.780 -11.984 1.00 97.00 160 GLN A CA 1
ATOM 1291 C C . GLN A 1 160 ? 19.775 -5.226 -12.293 1.00 97.00 160 GLN A C 1
ATOM 1293 O O . GLN A 1 160 ? 20.920 -5.609 -12.074 1.00 97.00 160 GLN A O 1
ATOM 1298 N N . LYS A 1 161 ? 18.830 -6.035 -12.786 1.00 96.00 161 LYS A N 1
ATOM 1299 C CA . LYS A 1 161 ? 19.091 -7.423 -13.179 1.00 96.00 161 LYS A CA 1
ATOM 1300 C C . LYS A 1 161 ? 19.925 -7.520 -14.464 1.00 96.00 161 LYS A C 1
ATOM 1302 O O . LYS A 1 161 ? 20.667 -8.485 -14.600 1.00 96.00 161 LYS A O 1
ATOM 1307 N N . ASP A 1 162 ? 19.822 -6.533 -15.353 1.00 95.12 162 ASP A N 1
ATOM 1308 C CA . ASP A 1 162 ? 20.647 -6.419 -16.568 1.00 95.12 162 ASP A CA 1
ATOM 1309 C C . ASP A 1 162 ? 21.998 -5.735 -16.313 1.00 95.12 162 ASP A C 1
ATOM 1311 O O . ASP A 1 162 ? 22.762 -5.527 -17.249 1.00 95.12 162 ASP A O 1
ATOM 1315 N N . GLU A 1 163 ? 22.291 -5.376 -15.059 1.00 96.56 163 GLU A N 1
ATOM 1316 C CA . GLU A 1 163 ? 23.494 -4.639 -14.655 1.00 96.56 163 GLU A CA 1
ATOM 1317 C C . GLU A 1 163 ? 23.607 -3.224 -15.264 1.00 96.56 163 GLU A C 1
ATOM 1319 O O . GLU A 1 163 ? 24.653 -2.581 -15.160 1.00 96.56 163 GLU A O 1
ATOM 1324 N N . ASP A 1 164 ? 22.515 -2.683 -15.816 1.00 97.38 164 ASP A N 1
ATOM 1325 C CA . ASP A 1 164 ? 22.418 -1.282 -16.240 1.00 97.38 164 ASP A CA 1
ATOM 1326 C C . ASP A 1 164 ? 22.054 -0.392 -15.042 1.00 97.38 164 ASP A C 1
ATOM 1328 O O . ASP A 1 164 ? 20.917 0.056 -14.845 1.00 97.38 164 ASP A O 1
ATOM 1332 N N . TYR A 1 165 ? 23.040 -0.191 -14.168 1.00 97.50 165 TYR A N 1
ATOM 1333 C CA . TYR A 1 165 ? 22.863 0.567 -12.931 1.00 97.50 165 TYR A CA 1
ATOM 1334 C C . TYR A 1 165 ? 22.635 2.063 -13.169 1.00 97.50 165 TYR A C 1
ATOM 1336 O O . TYR A 1 165 ? 21.978 2.707 -12.350 1.00 97.50 165 TYR A O 1
ATOM 1344 N N . GLU A 1 166 ? 23.146 2.615 -14.273 1.00 98.00 166 GLU A N 1
ATOM 1345 C CA . GLU A 1 166 ? 22.964 4.028 -14.616 1.00 98.00 166 GLU A CA 1
ATOM 1346 C C . GLU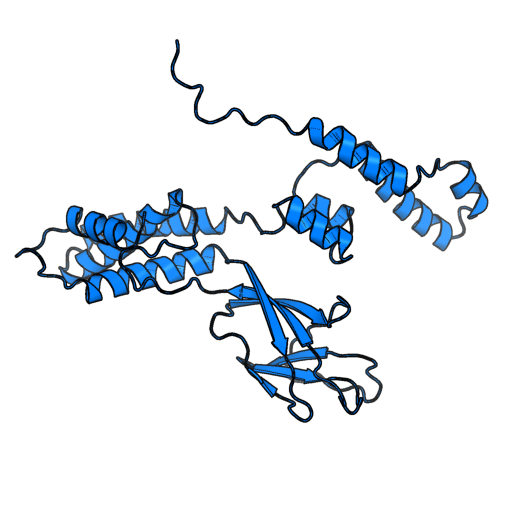 A 1 166 ? 21.504 4.312 -14.976 1.00 98.00 166 GLU A C 1
ATOM 1348 O O . GLU A 1 166 ? 20.891 5.211 -14.396 1.00 98.00 166 GLU A O 1
ATOM 1353 N N . ALA A 1 167 ? 20.903 3.501 -15.854 1.00 97.31 167 ALA A N 1
ATOM 1354 C CA . ALA A 1 167 ? 19.486 3.630 -16.175 1.00 97.31 167 ALA A CA 1
ATOM 1355 C C . ALA A 1 167 ? 18.599 3.286 -14.967 1.00 97.31 167 ALA A C 1
ATOM 1357 O O . ALA A 1 167 ? 17.609 3.974 -14.705 1.00 97.31 167 ALA A O 1
ATOM 1358 N N . ALA A 1 168 ? 18.960 2.261 -14.185 1.00 97.94 168 ALA A N 1
ATOM 1359 C CA . ALA A 1 168 ? 18.215 1.897 -12.980 1.00 97.94 168 ALA A CA 1
ATOM 1360 C C . ALA A 1 168 ? 18.144 3.047 -11.961 1.00 97.94 168 ALA A C 1
ATOM 1362 O O . ALA A 1 168 ? 17.111 3.232 -11.314 1.00 97.94 168 ALA A O 1
ATOM 1363 N N . GLU A 1 169 ? 19.215 3.830 -11.819 1.00 98.25 169 GLU A N 1
ATOM 1364 C CA . GLU A 1 169 ? 19.260 4.971 -10.905 1.00 98.25 169 GLU A CA 1
ATOM 1365 C C . GLU A 1 169 ? 18.236 6.053 -11.277 1.00 98.25 169 GLU A C 1
ATOM 1367 O O . GLU A 1 169 ? 17.588 6.603 -10.387 1.00 98.25 169 GLU A O 1
ATOM 1372 N N . VAL A 1 170 ? 18.009 6.309 -12.570 1.00 98.31 170 VAL A N 1
ATOM 1373 C CA . VAL A 1 170 ? 16.994 7.274 -13.035 1.00 98.31 170 VAL A CA 1
ATOM 1374 C C . VAL A 1 170 ? 15.602 6.867 -12.549 1.00 98.31 170 VAL A C 1
ATOM 1376 O O . VAL A 1 170 ? 14.923 7.639 -11.869 1.00 98.31 170 VAL A O 1
ATOM 1379 N N . TYR A 1 171 ? 15.206 5.617 -12.798 1.00 98.31 171 TYR A N 1
ATOM 1380 C CA . TYR A 1 171 ? 13.904 5.102 -12.363 1.00 98.31 171 TYR A CA 1
ATOM 1381 C C . TYR A 1 171 ? 13.786 4.977 -10.841 1.00 98.31 171 TYR A C 1
ATOM 1383 O O . TYR A 1 171 ? 12.695 5.122 -10.284 1.00 98.31 171 TYR A O 1
ATOM 1391 N N . ARG A 1 172 ? 14.904 4.766 -10.134 1.00 98.44 172 ARG A N 1
ATOM 1392 C CA . ARG A 1 172 ? 14.931 4.833 -8.670 1.00 98.44 172 ARG A CA 1
ATOM 1393 C C . ARG A 1 172 ? 14.556 6.229 -8.177 1.00 98.44 172 ARG A C 1
ATOM 1395 O O . ARG A 1 172 ? 13.761 6.339 -7.245 1.00 98.44 172 ARG A O 1
ATOM 1402 N N . GLN A 1 173 ? 15.102 7.285 -8.780 1.00 98.50 173 GLN A N 1
ATOM 1403 C CA . GLN A 1 173 ? 14.780 8.667 -8.407 1.00 98.50 173 GLN A CA 1
ATOM 1404 C C . GLN A 1 173 ? 13.321 9.020 -8.712 1.00 98.50 173 GLN A C 1
ATOM 1406 O O . GLN A 1 173 ? 12.658 9.664 -7.893 1.00 98.50 173 GLN A O 1
ATOM 1411 N N . GLU A 1 174 ? 12.785 8.548 -9.839 1.00 98.00 174 GLU A N 1
ATOM 1412 C CA . GLU A 1 174 ? 11.359 8.689 -10.149 1.00 98.00 174 GLU A CA 1
ATOM 1413 C C . GLU A 1 174 ? 10.482 8.003 -9.101 1.00 98.00 174 GLU A C 1
ATOM 1415 O O . GLU A 1 174 ? 9.567 8.625 -8.557 1.00 98.00 174 GLU A O 1
ATOM 1420 N N . PHE A 1 175 ? 10.794 6.750 -8.756 1.00 98.44 175 PHE A N 1
ATOM 1421 C CA . PHE A 1 175 ? 10.074 6.014 -7.721 1.00 98.44 175 PHE A CA 1
ATOM 1422 C C . PHE A 1 175 ? 10.129 6.731 -6.370 1.00 98.44 175 PHE A C 1
ATOM 1424 O O . PHE A 1 175 ? 9.100 6.879 -5.714 1.00 98.44 175 PHE A O 1
ATOM 1431 N N . LEU A 1 176 ? 11.304 7.214 -5.955 1.00 97.81 176 LEU A N 1
ATOM 1432 C CA . LEU A 1 176 ? 11.459 7.955 -4.702 1.00 97.81 176 LEU A CA 1
ATOM 1433 C C . LEU A 1 176 ? 10.667 9.263 -4.697 1.00 97.81 176 LEU A C 1
ATOM 1435 O O . LEU A 1 176 ? 10.067 9.607 -3.679 1.00 97.81 176 LEU A O 1
ATOM 1439 N N . THR A 1 177 ? 10.615 9.963 -5.829 1.00 96.88 177 THR A N 1
ATOM 1440 C CA . THR A 1 177 ? 9.772 11.152 -5.995 1.00 96.88 177 THR A CA 1
ATOM 1441 C C . THR A 1 177 ? 8.299 10.795 -5.800 1.00 96.88 177 THR A C 1
ATOM 1443 O O . THR A 1 177 ? 7.589 11.475 -5.059 1.00 96.88 177 THR A O 1
ATOM 1446 N N . GLY A 1 178 ? 7.842 9.702 -6.413 1.00 95.38 178 GLY A N 1
ATOM 1447 C CA . GLY A 1 178 ? 6.493 9.174 -6.227 1.00 95.38 178 GLY A CA 1
ATOM 1448 C C . GLY A 1 178 ? 6.190 8.785 -4.785 1.00 95.38 178 GLY A C 1
ATOM 1449 O O . GLY A 1 178 ? 5.155 9.172 -4.248 1.00 95.38 178 GLY A O 1
ATOM 1450 N N . TYR A 1 179 ? 7.126 8.095 -4.136 1.00 96.19 179 TYR A N 1
ATOM 1451 C CA . TYR A 1 179 ? 7.040 7.690 -2.736 1.00 96.19 179 TYR A CA 1
ATOM 1452 C C . TYR A 1 179 ? 6.910 8.898 -1.797 1.00 96.19 179 TYR A C 1
ATOM 1454 O O . TYR A 1 179 ? 6.065 8.917 -0.904 1.00 96.19 179 TYR A O 1
ATOM 1462 N N . GLN A 1 180 ? 7.702 9.949 -2.016 1.00 94.62 180 GLN A N 1
ATOM 1463 C CA . GLN A 1 180 ? 7.590 11.188 -1.246 1.00 94.62 180 GLN A CA 1
ATOM 1464 C C . GLN A 1 180 ? 6.242 11.871 -1.489 1.00 94.62 180 GLN A C 1
ATOM 1466 O O . GLN A 1 180 ? 5.556 12.230 -0.533 1.00 94.62 180 GLN A O 1
ATOM 1471 N N . ARG A 1 181 ? 5.813 11.995 -2.749 1.00 92.75 181 ARG A N 1
ATOM 1472 C CA . ARG A 1 181 ? 4.528 12.618 -3.099 1.00 92.75 181 ARG A CA 1
ATOM 1473 C C . ARG A 1 181 ? 3.343 11.887 -2.478 1.00 92.75 181 ARG A C 1
ATOM 1475 O O . ARG A 1 181 ? 2.512 12.540 -1.856 1.00 92.75 181 ARG A O 1
ATOM 1482 N N . ILE A 1 182 ? 3.291 10.558 -2.583 1.00 92.19 182 ILE A N 1
ATOM 1483 C CA . ILE A 1 182 ? 2.181 9.771 -2.030 1.00 92.19 182 ILE A CA 1
ATOM 1484 C C . ILE A 1 182 ? 2.160 9.817 -0.499 1.00 92.19 182 ILE A C 1
ATOM 1486 O O . ILE A 1 182 ? 1.087 9.834 0.092 1.00 92.19 182 ILE A O 1
ATOM 1490 N N . SER A 1 183 ? 3.331 9.925 0.141 1.00 87.31 183 SER A N 1
ATOM 1491 C CA . SER A 1 183 ? 3.422 10.062 1.600 1.00 87.31 183 SER A CA 1
ATOM 1492 C C . SER A 1 183 ? 2.909 11.413 2.119 1.00 87.31 183 SER A C 1
ATOM 1494 O O . SER A 1 183 ? 2.417 11.491 3.243 1.00 87.31 183 SER A O 1
ATOM 1496 N N . ILE A 1 184 ? 3.007 12.473 1.305 1.00 83.88 184 ILE A N 1
ATOM 1497 C CA . ILE A 1 184 ? 2.504 13.818 1.628 1.00 83.88 184 ILE A CA 1
ATOM 1498 C C . ILE A 1 184 ? 1.025 13.942 1.270 1.00 83.88 184 ILE A C 1
ATOM 1500 O O . ILE A 1 184 ? 0.268 14.564 2.010 1.00 83.88 184 ILE A O 1
ATOM 1504 N N . GLN A 1 185 ? 0.597 13.329 0.162 1.00 72.88 185 GLN A N 1
ATOM 1505 C CA . GLN A 1 185 ? -0.782 13.357 -0.328 1.00 72.88 185 GLN A CA 1
ATOM 1506 C C . GLN A 1 185 ? -1.709 12.441 0.481 1.00 72.88 185 GLN A C 1
ATOM 1508 O O . GLN A 1 185 ? -2.659 11.883 -0.062 1.00 72.88 185 GLN A O 1
ATOM 1513 N N . LYS A 1 186 ? -1.456 12.318 1.790 1.00 60.88 186 LYS A N 1
ATOM 1514 C CA . LYS A 1 186 ? -2.406 11.790 2.756 1.00 60.88 186 LYS A CA 1
ATOM 1515 C C . LYS A 1 186 ? -3.695 12.585 2.560 1.00 60.88 186 LYS A C 1
ATOM 1517 O O . LYS A 1 186 ? -3.830 13.698 3.051 1.00 60.88 186 LYS A O 1
ATOM 1522 N N . THR A 1 187 ? -4.619 12.038 1.788 1.00 49.88 187 THR A N 1
ATOM 1523 C CA . THR A 1 187 ? -6.032 12.287 2.001 1.00 49.88 187 THR A CA 1
ATOM 1524 C C . THR A 1 187 ? -6.319 11.282 3.093 1.00 49.88 187 THR A C 1
ATOM 1526 O O . THR A 1 187 ? -6.485 10.102 2.784 1.00 49.88 187 THR A O 1
ATOM 1529 N N . PRO A 1 188 ? -6.190 11.648 4.383 1.00 46.41 188 PRO A N 1
ATOM 1530 C CA . PRO A 1 188 ? -6.718 10.756 5.392 1.00 46.41 188 PRO A CA 1
ATOM 1531 C C . PRO A 1 188 ? -8.175 10.505 4.999 1.00 46.41 188 PRO A C 1
ATOM 1533 O O . PRO A 1 188 ? -8.833 11.401 4.464 1.00 46.41 188 PRO A O 1
ATOM 1536 N N . VAL A 1 189 ? -8.710 9.320 5.268 1.00 46.38 189 VAL A N 1
ATOM 1537 C CA . VAL A 1 189 ? -10.163 9.129 5.137 1.00 46.38 189 VAL A CA 1
ATOM 1538 C C . VAL A 1 189 ? -10.894 10.150 6.034 1.00 46.38 189 VAL A C 1
ATOM 1540 O O . VAL A 1 189 ? -12.009 10.562 5.739 1.00 46.38 189 VAL A O 1
ATOM 1543 N N . SER A 1 190 ? -10.179 10.731 7.011 1.00 49.72 190 SER A N 1
ATOM 1544 C CA . SER A 1 190 ? -10.514 11.987 7.688 1.00 49.72 190 SER A CA 1
ATOM 1545 C C . SER A 1 190 ? -10.536 13.274 6.846 1.00 49.72 190 SER A C 1
ATOM 1547 O O . SER A 1 190 ? -10.440 14.361 7.416 1.00 49.72 190 SER A O 1
ATOM 1549 N N . GLN A 1 191 ? -10.630 13.213 5.523 1.00 45.44 191 GLN A N 1
ATOM 1550 C CA . GLN A 1 191 ? -11.003 14.358 4.687 1.00 45.44 191 GLN A CA 1
ATOM 1551 C C . GLN A 1 191 ? -12.205 14.076 3.784 1.00 45.44 191 GLN A C 1
ATOM 1553 O O . GLN A 1 191 ? -12.718 15.007 3.165 1.00 45.44 191 GLN A O 1
ATOM 1558 N N . ASP A 1 192 ? -12.694 12.834 3.743 1.00 52.47 192 ASP A N 1
ATOM 1559 C CA . ASP A 1 192 ? -13.997 12.556 3.158 1.00 52.47 192 ASP A CA 1
ATOM 1560 C C . ASP A 1 192 ? -15.064 13.086 4.121 1.00 52.47 192 ASP A C 1
ATOM 1562 O O . ASP A 1 192 ? -15.229 12.589 5.241 1.00 52.47 192 ASP A O 1
ATOM 1566 N N . ALA A 1 193 ? -15.744 14.156 3.708 1.00 54.75 193 ALA A N 1
ATOM 1567 C CA . ALA A 1 193 ? -16.736 14.825 4.531 1.00 54.75 193 ALA A CA 1
ATOM 1568 C C . ALA A 1 193 ? -17.836 13.857 4.978 1.00 54.75 193 ALA A C 1
ATOM 1570 O O . ALA A 1 193 ? -18.291 13.974 6.111 1.00 54.75 193 ALA A O 1
ATOM 1571 N N . ASP A 1 194 ? -18.211 12.872 4.158 1.00 56.19 194 ASP A N 1
ATOM 1572 C CA . ASP A 1 194 ? -19.264 11.919 4.504 1.00 56.19 194 ASP A CA 1
ATOM 1573 C C . ASP A 1 194 ? -18.812 10.953 5.600 1.00 56.19 194 ASP A C 1
ATOM 1575 O O . ASP A 1 194 ? -19.571 10.682 6.533 1.00 56.19 194 ASP A O 1
ATOM 1579 N N . ILE A 1 195 ? -17.553 10.510 5.557 1.00 58.00 195 ILE A N 1
ATOM 1580 C CA . ILE A 1 195 ? -16.982 9.623 6.579 1.00 58.00 195 ILE A CA 1
ATOM 1581 C C . ILE A 1 195 ? -16.728 10.387 7.874 1.00 58.00 195 ILE A C 1
ATOM 1583 O O . ILE A 1 195 ? -16.976 9.871 8.957 1.00 58.00 195 ILE A O 1
ATOM 1587 N N . ILE A 1 196 ? -16.319 11.650 7.801 1.00 61.72 196 ILE A N 1
ATOM 1588 C CA . ILE A 1 196 ? -16.186 12.486 8.997 1.00 61.72 196 ILE A CA 1
ATOM 1589 C C . ILE A 1 196 ? -17.547 12.826 9.584 1.00 61.72 196 ILE A C 1
ATOM 1591 O O . ILE A 1 196 ? -17.698 12.836 10.800 1.00 61.72 196 ILE A O 1
ATOM 1595 N N . ILE A 1 197 ? -18.557 13.079 8.753 1.00 60.03 197 ILE A N 1
ATOM 1596 C CA . ILE A 1 197 ? -19.935 13.277 9.205 1.00 60.03 197 ILE A CA 1
ATOM 1597 C C . ILE A 1 197 ? -20.457 11.997 9.862 1.00 60.03 197 ILE A C 1
ATOM 1599 O O . ILE A 1 197 ? -21.100 12.087 10.905 1.00 60.03 197 ILE A O 1
ATOM 1603 N N . GLU A 1 198 ? -20.174 10.820 9.304 1.00 60.66 198 GLU A N 1
ATOM 1604 C CA . GLU A 1 198 ? -20.409 9.523 9.953 1.00 60.66 198 GLU A CA 1
ATOM 1605 C C . GLU A 1 198 ? -19.678 9.440 11.299 1.00 60.66 198 GLU A C 1
ATOM 1607 O O . GLU A 1 198 ? -20.311 9.166 12.313 1.00 60.66 198 GLU A O 1
ATOM 1612 N N . MET A 1 199 ? -18.391 9.785 11.363 1.00 62.47 199 MET A N 1
ATOM 1613 C CA . MET A 1 199 ? -17.617 9.794 12.607 1.00 62.47 199 MET A CA 1
ATOM 1614 C C . MET A 1 199 ? -18.183 10.779 13.642 1.00 62.47 199 MET A C 1
ATOM 1616 O O . MET A 1 199 ? -18.252 10.443 14.820 1.00 62.47 199 MET A O 1
ATOM 1620 N N . ILE A 1 200 ? -18.665 11.956 13.236 1.00 61.47 200 ILE A N 1
ATOM 1621 C CA . ILE A 1 200 ? -19.352 12.912 14.120 1.00 61.47 200 ILE A CA 1
ATOM 1622 C C . ILE A 1 200 ? -20.702 12.345 14.586 1.00 61.47 200 ILE A C 1
ATOM 1624 O O . ILE A 1 200 ? -21.045 12.459 15.762 1.00 61.47 200 ILE A O 1
ATOM 1628 N N . LYS A 1 201 ? -21.484 11.722 13.692 1.00 58.25 201 LYS A N 1
ATOM 1629 C CA . LYS A 1 201 ? -22.776 11.089 14.028 1.00 58.25 201 LYS A CA 1
ATOM 1630 C C . LYS A 1 201 ? -22.601 9.941 15.018 1.00 58.25 201 LYS A C 1
ATOM 1632 O O . LYS A 1 201 ? -23.419 9.799 15.922 1.00 58.25 201 LYS A O 1
ATOM 1637 N N . LEU A 1 202 ? -21.534 9.166 14.852 1.00 56.81 202 LEU A N 1
ATOM 1638 C CA . LEU A 1 202 ? -21.142 8.066 15.729 1.00 56.81 202 LEU A CA 1
ATOM 1639 C C . LEU A 1 202 ? -20.470 8.555 17.026 1.00 56.81 202 LEU A C 1
ATOM 1641 O O . LEU A 1 202 ? -20.190 7.744 17.901 1.00 56.81 202 LEU A O 1
ATOM 1645 N N . GLY A 1 203 ? -20.221 9.864 17.177 1.00 51.66 203 GLY A N 1
ATOM 1646 C CA . GLY A 1 203 ? -19.576 10.446 18.360 1.00 51.66 203 GLY A CA 1
ATOM 1647 C C . GLY A 1 203 ? -18.073 10.160 18.466 1.00 51.66 203 GLY A C 1
ATOM 1648 O O . GLY A 1 203 ? -17.497 10.320 19.537 1.00 51.66 203 GLY A O 1
ATOM 1649 N N . ILE A 1 204 ? -17.448 9.732 17.368 1.00 53.81 204 ILE A N 1
ATOM 1650 C CA . ILE A 1 204 ? -16.024 9.386 17.251 1.00 53.81 204 ILE A CA 1
ATOM 1651 C C . ILE A 1 204 ? -15.149 10.646 17.212 1.00 53.81 204 ILE A C 1
ATOM 1653 O O . ILE A 1 204 ? -14.052 10.643 17.760 1.00 53.81 204 ILE A O 1
ATOM 1657 N N . LEU A 1 205 ? -15.631 11.708 16.563 1.00 55.09 205 LEU A N 1
ATOM 1658 C CA . LEU A 1 205 ? -14.979 13.016 16.481 1.00 55.09 205 LEU A CA 1
ATOM 1659 C C . LEU A 1 205 ? -15.947 14.084 16.969 1.00 55.09 205 LEU A C 1
ATOM 1661 O O . LEU A 1 205 ? -17.110 14.109 16.549 1.00 55.09 205 LEU A O 1
ATOM 1665 N N . ASN A 1 206 ? -15.473 15.011 17.799 1.00 65.31 206 ASN A N 1
ATOM 1666 C CA . ASN A 1 206 ? -16.240 16.227 18.019 1.00 65.31 206 ASN A CA 1
ATOM 1667 C C . ASN A 1 206 ? -16.114 17.155 16.783 1.00 65.31 206 ASN A C 1
ATOM 1669 O O . ASN A 1 206 ? -15.141 17.067 16.028 1.00 65.31 206 ASN A O 1
ATOM 1673 N N . PRO A 1 207 ? -17.080 18.057 16.533 1.00 58.50 207 PRO A N 1
ATOM 1674 C CA . PRO A 1 207 ? -17.045 18.921 15.352 1.00 58.50 207 PRO A CA 1
ATOM 1675 C C . PRO A 1 207 ? -15.806 19.829 15.239 1.00 58.50 207 PRO A C 1
ATOM 1677 O O . PRO A 1 207 ? -15.454 20.220 14.128 1.00 58.50 207 PRO A O 1
ATOM 1680 N N . ALA A 1 208 ? -15.149 20.176 16.350 1.00 53.16 208 ALA A N 1
ATOM 1681 C CA . ALA A 1 208 ? -13.922 20.975 16.352 1.00 53.16 208 ALA A CA 1
ATOM 1682 C C . ALA A 1 208 ? -12.689 20.142 15.958 1.00 53.16 208 ALA A C 1
ATOM 1684 O O . ALA A 1 208 ? -11.911 20.580 15.115 1.00 53.16 208 ALA A O 1
ATOM 1685 N N . GLU A 1 209 ? -12.563 18.916 16.466 1.00 54.91 209 GLU A N 1
ATOM 1686 C CA . GLU A 1 209 ? -11.524 17.959 16.054 1.00 54.91 209 GLU A CA 1
ATOM 1687 C C . GLU A 1 209 ? -11.680 17.586 14.575 1.00 54.91 209 GLU A C 1
ATOM 1689 O O . GLU A 1 209 ? -10.712 17.578 13.818 1.00 54.91 209 GLU A O 1
ATOM 1694 N N . ALA A 1 210 ? -12.919 17.356 14.131 1.00 59.78 210 ALA A N 1
ATOM 1695 C CA . ALA A 1 210 ? -13.240 17.105 12.730 1.00 59.78 210 ALA A CA 1
ATOM 1696 C C . ALA A 1 210 ? -12.873 18.289 11.817 1.00 59.78 210 ALA A C 1
ATOM 1698 O O . ALA A 1 210 ? -12.384 18.085 10.708 1.00 59.78 210 ALA A O 1
ATOM 1699 N N . ALA A 1 211 ? -13.087 19.527 12.276 1.00 54.59 211 ALA A N 1
ATOM 1700 C CA . ALA A 1 211 ? -12.721 20.739 11.544 1.00 54.59 211 ALA A CA 1
ATOM 1701 C C . ALA A 1 211 ? -11.206 20.896 11.383 1.00 54.59 211 ALA A C 1
ATOM 1703 O O . ALA A 1 211 ? -10.728 21.282 10.315 1.00 54.59 211 ALA A O 1
ATOM 1704 N N . GLU A 1 212 ? -10.459 20.578 12.439 1.00 54.84 212 GLU A N 1
ATOM 1705 C CA . GLU A 1 212 ? -9.000 20.574 12.428 1.00 54.84 212 GLU A CA 1
ATOM 1706 C C . GLU A 1 212 ? -8.463 19.478 11.492 1.00 54.84 212 GLU A C 1
ATOM 1708 O O . GLU A 1 212 ? -7.562 19.726 10.691 1.00 54.84 212 GLU A O 1
ATOM 1713 N N . TRP A 1 213 ? -9.090 18.297 11.500 1.00 53.31 213 TRP A N 1
ATOM 1714 C CA . TRP A 1 213 ? -8.753 17.167 10.625 1.00 53.31 213 TRP A CA 1
ATOM 1715 C C . TRP A 1 213 ? -9.048 17.442 9.144 1.00 53.31 213 TRP A C 1
ATOM 1717 O O . TRP A 1 213 ? -8.270 17.052 8.268 1.00 53.31 213 TRP A O 1
ATOM 1727 N N . LEU A 1 214 ? -10.131 18.167 8.861 1.00 52.97 214 LEU A N 1
ATOM 1728 C CA . LEU A 1 214 ? -10.510 18.583 7.511 1.00 52.97 214 LEU A CA 1
ATOM 1729 C C . LEU A 1 214 ? -9.625 19.691 6.938 1.00 52.97 214 LEU A C 1
ATOM 1731 O O . LEU A 1 214 ? -9.668 19.935 5.734 1.00 52.97 214 LEU A O 1
ATOM 1735 N N . ASN A 1 215 ? -8.856 20.389 7.781 1.00 49.69 215 ASN A N 1
ATOM 1736 C CA . ASN A 1 215 ? -8.125 21.608 7.423 1.00 49.69 215 ASN A CA 1
ATOM 1737 C C . ASN A 1 215 ? -9.008 22.637 6.674 1.00 49.69 215 ASN A C 1
ATOM 1739 O O . ASN A 1 215 ? -8.527 23.462 5.894 1.00 49.69 215 ASN A O 1
ATOM 1743 N N . LEU A 1 216 ? -10.327 22.561 6.886 1.00 47.12 216 LEU A N 1
ATOM 1744 C CA . LEU A 1 216 ? -11.308 23.463 6.311 1.00 47.12 216 LEU A CA 1
ATOM 1745 C C . LEU A 1 216 ? -11.469 24.635 7.279 1.00 47.12 216 LEU A C 1
ATOM 1747 O O . LEU A 1 216 ? -11.746 24.416 8.462 1.00 47.12 216 LEU A O 1
ATOM 1751 N N . PRO A 1 217 ? -11.367 25.892 6.818 1.00 38.91 217 PRO A N 1
ATOM 1752 C CA . PRO A 1 217 ? -11.739 27.019 7.652 1.00 38.91 217 PRO A CA 1
ATOM 1753 C C . PRO A 1 217 ? -13.248 26.946 7.915 1.00 38.91 217 PRO A C 1
ATOM 1755 O O . PRO A 1 217 ? -14.059 27.380 7.095 1.00 38.91 217 PRO A O 1
ATOM 1758 N N . MET A 1 218 ? -13.653 26.397 9.064 1.00 42.53 218 MET A N 1
ATOM 1759 C CA . MET A 1 218 ? -15.041 26.515 9.497 1.00 42.53 218 MET A CA 1
ATOM 1760 C C . MET A 1 218 ? -15.399 27.993 9.610 1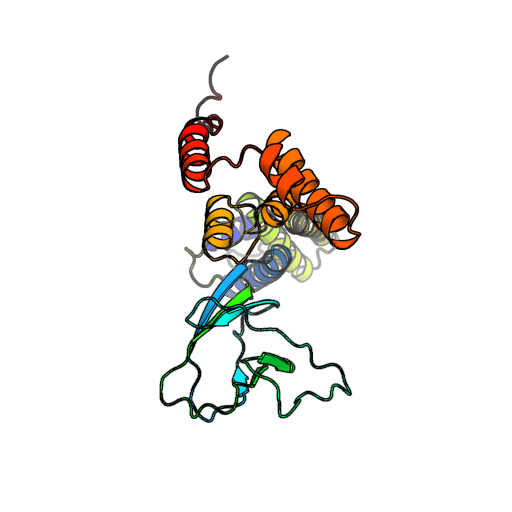.00 42.53 218 MET A C 1
ATOM 1762 O O . MET A 1 218 ? -14.652 28.790 10.185 1.00 42.53 218 MET A O 1
ATOM 1766 N N . LYS A 1 219 ? -16.551 28.370 9.039 1.00 41.72 219 LYS A N 1
ATOM 1767 C CA . LYS A 1 219 ? -17.033 29.757 9.029 1.00 41.72 219 LYS A CA 1
ATOM 1768 C C . LYS A 1 219 ? -16.921 30.350 10.443 1.00 41.72 219 LYS A C 1
ATOM 1770 O O . LYS A 1 219 ? -17.381 29.752 11.412 1.00 41.72 219 LYS A O 1
ATOM 1775 N N . LYS A 1 220 ? -16.355 31.560 10.526 1.00 37.81 220 LYS A N 1
ATOM 1776 C CA . LYS A 1 220 ? -15.977 32.340 11.729 1.00 37.81 220 LYS A CA 1
ATOM 1777 C C . LYS A 1 220 ? -16.953 32.276 12.923 1.00 37.81 220 LYS A C 1
ATOM 1779 O O . LYS A 1 220 ? -16.523 32.387 14.063 1.00 37.81 220 LYS A O 1
ATOM 1784 N N . LYS A 1 221 ? -18.251 32.071 12.672 1.00 40.56 221 LYS A N 1
ATOM 1785 C CA . LYS A 1 221 ? -19.295 31.944 13.703 1.00 40.56 221 LYS A CA 1
ATOM 1786 C C . LYS A 1 221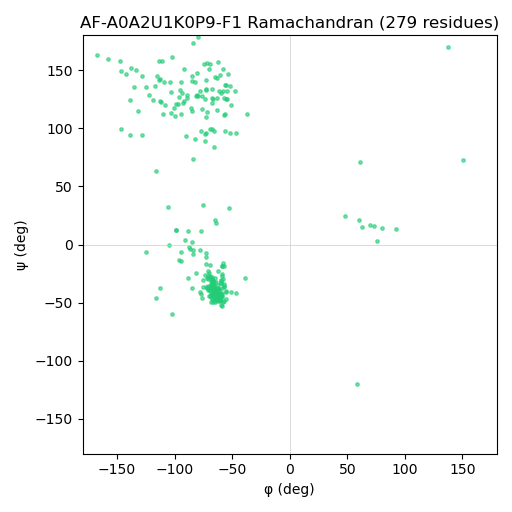 ? -19.228 30.645 14.520 1.00 40.56 221 LYS A C 1
ATOM 1788 O O . LYS A 1 221 ? -19.625 30.665 15.676 1.00 40.56 221 LYS A O 1
ATOM 1793 N N . ILE A 1 222 ? -18.745 29.535 13.955 1.00 41.84 222 ILE A N 1
ATOM 1794 C CA . ILE A 1 222 ? -18.669 28.252 14.680 1.00 41.84 222 ILE A CA 1
ATOM 1795 C C . ILE A 1 222 ? -17.472 28.258 15.640 1.00 41.84 222 ILE A C 1
ATOM 1797 O O . ILE A 1 222 ? -17.621 27.879 16.796 1.00 41.84 222 ILE A O 1
ATOM 1801 N N . TRP A 1 223 ? -16.331 28.804 15.206 1.00 40.81 223 TRP A N 1
ATOM 1802 C CA . TRP A 1 223 ? -15.171 29.044 16.075 1.00 40.81 223 TRP A CA 1
ATOM 1803 C C . TRP A 1 223 ? -15.502 29.968 17.249 1.00 40.81 223 TRP A C 1
ATOM 1805 O O . TRP A 1 223 ? -15.144 29.664 18.380 1.00 40.81 223 TRP A O 1
ATOM 1815 N N . GLN A 1 224 ? -16.267 31.040 17.008 1.00 41.44 224 GLN A N 1
ATOM 1816 C CA . GLN A 1 224 ? -16.748 31.912 18.084 1.00 41.44 224 GLN A CA 1
ATOM 1817 C C . GLN A 1 224 ? -17.607 31.167 19.112 1.00 41.44 224 GLN A C 1
ATOM 1819 O O . GLN A 1 224 ? -17.586 31.532 20.278 1.00 41.44 224 GLN A O 1
ATOM 1824 N N . ARG A 1 225 ? -18.338 30.120 18.713 1.00 46.00 225 ARG A N 1
ATOM 1825 C CA . ARG A 1 225 ? -19.163 29.333 19.635 1.00 46.00 225 ARG A CA 1
ATOM 1826 C C . ARG A 1 225 ? -18.327 28.387 20.496 1.00 46.00 225 ARG A C 1
ATOM 1828 O O . ARG A 1 225 ? -18.519 28.383 21.703 1.00 46.00 225 ARG A O 1
ATOM 1835 N N . VAL A 1 226 ? -17.381 27.656 19.901 1.00 43.50 226 VAL A N 1
ATOM 1836 C CA . VAL A 1 226 ? -16.469 26.760 20.644 1.00 43.50 226 VAL A CA 1
ATOM 1837 C C . VAL A 1 226 ? -15.606 27.562 21.616 1.00 43.50 226 VAL A C 1
ATOM 1839 O O . VAL A 1 226 ? -15.494 27.207 22.783 1.00 43.50 226 VAL A O 1
ATOM 1842 N N . GLU A 1 227 ? -15.083 28.708 21.178 1.00 45.88 227 GLU A N 1
ATOM 1843 C CA . GLU A 1 227 ? -14.271 29.579 22.029 1.00 45.88 227 GLU A CA 1
ATOM 1844 C C . GLU A 1 227 ? -15.092 30.212 23.170 1.00 45.88 227 GLU A C 1
ATOM 1846 O O . GLU A 1 227 ? -14.576 30.390 24.273 1.00 45.88 227 GLU A O 1
ATOM 1851 N N . VAL A 1 228 ? -16.374 30.529 22.942 1.00 51.16 228 VAL A N 1
ATOM 1852 C CA . VAL A 1 228 ? -17.293 31.013 23.990 1.00 51.16 228 VAL A CA 1
ATOM 1853 C C . VAL A 1 228 ? -17.688 29.894 24.955 1.00 51.16 228 VAL A C 1
ATOM 1855 O O . VAL A 1 228 ? -17.768 30.148 26.153 1.00 51.16 228 VAL A O 1
ATOM 1858 N N . GLU A 1 229 ? -17.886 28.663 24.481 1.00 50.84 229 GLU A N 1
ATOM 1859 C CA . GLU A 1 229 ? -18.193 27.509 25.335 1.00 50.84 229 GLU A CA 1
ATOM 1860 C C . GLU A 1 229 ? -16.982 27.107 26.191 1.00 50.84 229 GLU A C 1
ATOM 1862 O O . GLU A 1 229 ? -17.129 26.942 27.400 1.00 50.84 229 GLU A O 1
ATOM 1867 N N . GLU A 1 230 ? -15.771 27.052 25.630 1.00 48.69 230 GLU A N 1
ATOM 1868 C CA . GLU A 1 230 ? -14.551 26.739 26.387 1.00 48.69 230 GLU A CA 1
ATOM 1869 C C . GLU A 1 230 ? -14.183 27.842 27.386 1.00 48.69 230 GLU A C 1
ATOM 1871 O O . GLU A 1 230 ? -13.930 27.556 28.560 1.00 48.69 230 GLU A O 1
ATOM 1876 N N . LYS A 1 231 ? -14.204 29.118 26.968 1.00 51.81 231 LYS A N 1
ATOM 1877 C CA . LYS A 1 231 ? -13.953 30.238 27.892 1.00 51.81 231 LYS A CA 1
ATOM 1878 C C . LYS A 1 231 ? -15.065 30.366 28.927 1.00 51.81 231 LYS A C 1
ATOM 1880 O O . LYS A 1 231 ? -14.773 30.647 30.084 1.00 51.81 231 LYS A O 1
ATOM 1885 N N . GLY A 1 232 ? -16.315 30.123 28.544 1.00 52.38 232 GLY A N 1
ATOM 1886 C CA . GLY A 1 232 ? -17.460 30.115 29.450 1.00 52.38 232 GLY A CA 1
ATOM 1887 C C . GLY A 1 232 ? -17.365 29.014 30.504 1.00 52.38 232 GLY A C 1
ATOM 1888 O O . GLY A 1 232 ? -17.583 29.272 31.685 1.00 52.38 232 GLY A O 1
ATOM 1889 N N . MET A 1 233 ? -16.954 27.809 30.109 1.00 51.50 233 MET A N 1
ATOM 1890 C CA . MET A 1 233 ? -16.725 26.680 31.015 1.00 51.50 233 MET A CA 1
ATOM 1891 C C . MET A 1 233 ? -15.542 26.925 31.960 1.00 51.50 233 MET A C 1
ATOM 1893 O O . MET A 1 233 ? -15.659 26.672 33.159 1.00 51.50 233 MET A O 1
ATOM 1897 N N . ALA A 1 234 ? -14.436 27.486 31.464 1.00 51.28 234 ALA A N 1
ATOM 1898 C CA . ALA A 1 234 ? -13.283 27.848 32.291 1.00 51.28 234 ALA A CA 1
ATOM 1899 C C . ALA A 1 234 ? -13.603 28.981 33.292 1.00 51.28 234 ALA A C 1
ATOM 1901 O O . ALA A 1 234 ? -13.146 28.968 34.438 1.00 51.28 234 ALA A O 1
ATOM 1902 N N . LEU A 1 235 ? -14.428 29.953 32.893 1.00 48.28 235 LEU A N 1
ATOM 1903 C CA . LEU A 1 235 ? -14.860 31.056 33.759 1.00 48.28 235 LEU A CA 1
ATOM 1904 C C . LEU A 1 235 ? -15.925 30.624 34.784 1.00 48.28 235 LEU A C 1
ATOM 1906 O O . LEU A 1 235 ? -15.917 31.123 35.910 1.00 48.28 235 LEU A O 1
ATOM 1910 N N . MET A 1 236 ? -16.768 29.638 34.454 1.00 50.44 236 MET A N 1
ATOM 1911 C CA . MET A 1 236 ? -17.655 28.976 35.423 1.00 50.44 236 MET A CA 1
ATOM 1912 C C . MET A 1 236 ? -16.866 28.166 36.460 1.00 50.44 236 MET A C 1
ATOM 1914 O O . MET A 1 236 ? -17.164 28.241 37.649 1.00 50.44 236 MET A O 1
ATOM 1918 N N . GLN A 1 237 ? -15.825 27.433 36.050 1.00 54.47 237 GLN A N 1
ATOM 1919 C CA . GLN A 1 237 ? -14.976 26.668 36.979 1.00 54.47 237 GLN A CA 1
ATOM 1920 C C . GLN A 1 237 ? -14.191 27.556 37.952 1.00 54.47 237 GLN A C 1
ATOM 1922 O O . GLN A 1 237 ? -13.901 27.140 39.071 1.00 54.47 237 GLN A O 1
ATOM 1927 N N . THR A 1 238 ? -13.871 28.784 37.546 1.00 65.94 238 THR A N 1
ATOM 1928 C CA . THR A 1 238 ? -13.200 29.773 38.404 1.00 65.94 238 THR A CA 1
ATOM 1929 C C . THR A 1 238 ? -14.176 30.609 39.240 1.00 65.94 238 THR A C 1
ATOM 1931 O O . THR A 1 238 ? -13.734 31.419 40.052 1.00 65.94 238 THR A O 1
ATOM 1934 N N . GLY A 1 239 ? -15.491 30.399 39.084 1.00 55.88 239 GLY A N 1
ATOM 1935 C CA . GLY A 1 239 ? -16.539 31.104 39.829 1.00 55.88 239 GLY A CA 1
ATOM 1936 C C . GLY A 1 239 ? -16.685 32.582 39.457 1.00 55.88 239 GLY A C 1
ATOM 1937 O O . GLY A 1 239 ? -17.258 33.349 40.225 1.00 55.88 239 GLY A O 1
ATOM 1938 N N . VAL A 1 240 ? -16.138 32.995 38.309 1.00 60.25 240 VAL A N 1
ATOM 1939 C CA . VAL A 1 240 ? -16.117 34.397 37.860 1.00 60.25 240 VAL A CA 1
ATOM 1940 C C . VAL A 1 240 ? -17.443 34.802 37.207 1.00 60.25 240 VAL A C 1
ATOM 1942 O O . VAL A 1 240 ? -17.779 35.983 37.196 1.00 60.25 240 VAL A O 1
ATOM 1945 N N . ILE A 1 241 ? -18.203 33.839 36.677 1.00 47.09 241 ILE A N 1
ATOM 1946 C CA . ILE A 1 241 ? -19.502 34.061 36.029 1.00 47.09 241 ILE A CA 1
ATOM 1947 C C . ILE A 1 241 ? -20.483 32.991 36.523 1.00 47.09 241 ILE A C 1
ATOM 1949 O O . ILE A 1 241 ? -20.117 31.816 36.598 1.00 47.09 241 ILE A O 1
ATOM 1953 N N . ASP A 1 242 ? -21.715 33.384 36.856 1.00 55.62 242 ASP A N 1
ATOM 1954 C CA . ASP A 1 242 ? -22.780 32.445 37.224 1.00 55.62 242 ASP A CA 1
ATOM 1955 C C . ASP A 1 242 ? -23.417 31.830 35.962 1.00 55.62 242 ASP A C 1
ATOM 1957 O O . ASP A 1 242 ? -23.514 32.457 34.905 1.00 55.62 242 ASP A O 1
ATOM 1961 N N . LYS A 1 243 ? -23.874 30.580 36.061 1.00 49.22 243 LYS A N 1
ATOM 1962 C CA . LYS A 1 243 ? -24.454 29.806 34.952 1.00 49.22 243 LYS A CA 1
ATOM 1963 C C . LYS A 1 243 ? -25.663 30.511 34.323 1.00 49.22 243 LYS A C 1
ATOM 1965 O O . LYS A 1 243 ? -25.914 30.340 33.133 1.00 49.22 243 LYS A O 1
ATOM 1970 N N . ALA A 1 244 ? -26.398 31.293 35.114 1.00 55.97 244 ALA A N 1
ATOM 1971 C CA . ALA A 1 244 ? -27.543 32.073 34.654 1.00 55.97 244 ALA A CA 1
ATOM 1972 C C . ALA A 1 244 ? -27.143 33.188 33.666 1.00 55.97 244 ALA A C 1
ATOM 1974 O O . ALA A 1 244 ? -27.757 33.293 32.606 1.00 55.97 244 ALA A O 1
ATOM 1975 N N . ASP A 1 245 ? -26.066 33.929 33.948 1.00 52.81 245 ASP A N 1
ATOM 1976 C CA . ASP A 1 245 ? -25.583 35.033 33.100 1.00 52.81 245 ASP A CA 1
ATOM 1977 C C . ASP A 1 245 ? -25.045 34.541 31.750 1.00 52.81 245 ASP A C 1
ATOM 1979 O O . ASP A 1 245 ? -25.148 35.229 30.728 1.00 52.81 245 ASP A O 1
ATOM 1983 N N . LEU A 1 246 ? -24.472 33.332 31.733 1.00 48.88 246 LEU A N 1
ATOM 1984 C CA . LEU A 1 246 ? -23.989 32.712 30.505 1.00 48.88 246 LEU A CA 1
ATOM 1985 C C . LEU A 1 246 ? -25.164 32.368 29.581 1.00 48.88 246 LEU A C 1
ATOM 1987 O O . LEU A 1 246 ? -25.123 32.694 28.397 1.00 48.88 246 LEU A O 1
ATOM 1991 N N . LEU A 1 247 ? -26.220 31.767 30.140 1.00 49.94 247 LEU A N 1
ATOM 1992 C CA . LEU A 1 247 ? -27.421 31.347 29.413 1.00 49.94 247 LEU A CA 1
ATOM 1993 C C . LEU A 1 247 ? -28.253 32.528 28.892 1.00 49.94 247 LEU A C 1
ATOM 1995 O O . LEU A 1 247 ? -28.853 32.413 27.829 1.00 49.94 247 LEU A O 1
ATOM 1999 N N . GLU A 1 248 ? -28.278 33.658 29.602 1.00 49.56 248 GLU A N 1
ATOM 2000 C CA . GLU A 1 248 ? -29.032 34.851 29.186 1.00 49.56 248 GLU A CA 1
ATOM 2001 C C . GLU A 1 248 ? -28.408 35.551 27.964 1.00 49.56 248 GLU A C 1
ATOM 2003 O O . GLU A 1 248 ? -29.115 36.156 27.160 1.00 49.56 248 GLU A O 1
ATOM 2008 N N . ASN A 1 249 ? -27.089 35.416 27.775 1.00 44.19 249 ASN A N 1
ATOM 2009 C CA . ASN A 1 249 ? -26.344 36.081 26.699 1.00 44.19 249 ASN A CA 1
ATOM 2010 C C . ASN A 1 249 ? -25.936 35.156 25.539 1.00 44.19 249 ASN A C 1
ATOM 2012 O O . ASN A 1 249 ? -25.314 35.618 24.579 1.00 44.19 249 ASN A O 1
ATOM 2016 N N . THR A 1 250 ? -26.270 33.864 25.595 1.00 46.66 250 THR A N 1
ATOM 2017 C CA . THR A 1 250 ? -26.047 32.929 24.483 1.00 46.66 250 THR A CA 1
ATOM 2018 C C . THR A 1 250 ? -27.371 32.509 23.853 1.00 46.66 250 THR A C 1
ATOM 2020 O O . THR A 1 250 ? -28.158 31.774 24.439 1.00 46.66 250 THR A O 1
ATOM 2023 N N . GLU A 1 251 ? -27.619 32.934 22.609 1.00 42.72 251 GLU A N 1
ATOM 2024 C CA . GLU A 1 251 ? -28.687 32.343 21.797 1.00 42.72 251 GLU A CA 1
ATOM 2025 C C . GLU A 1 251 ? -28.291 30.911 21.408 1.00 42.72 251 GLU A C 1
ATOM 2027 O O . GLU A 1 251 ? -27.514 30.676 20.474 1.00 42.72 251 GLU A O 1
ATOM 2032 N N . PHE A 1 252 ? -28.829 29.930 22.131 1.00 42.44 252 PHE A N 1
ATOM 2033 C CA . PHE A 1 252 ? -28.718 28.523 21.767 1.00 42.44 252 PHE A CA 1
ATOM 2034 C C . PHE A 1 252 ? -29.626 28.244 20.572 1.00 42.44 252 PHE A C 1
ATOM 2036 O O . PHE A 1 252 ? -30.818 27.988 20.713 1.00 42.44 252 PHE A O 1
ATOM 2043 N N . VAL A 1 253 ? -29.054 28.287 19.370 1.00 43.31 253 VAL A N 1
ATOM 2044 C CA . VAL A 1 253 ? -29.719 27.707 18.200 1.00 43.31 253 VAL A CA 1
ATOM 2045 C C . VAL A 1 253 ? -29.772 26.196 18.401 1.00 43.31 253 VAL A C 1
ATOM 2047 O O . VAL A 1 253 ? -28.733 25.567 18.640 1.00 43.31 253 VAL A O 1
ATOM 2050 N N . ASP A 1 254 ? -30.982 25.650 18.315 1.00 43.56 254 ASP A N 1
ATOM 2051 C CA . ASP A 1 254 ? -31.277 24.249 18.585 1.00 43.56 254 ASP A CA 1
ATOM 2052 C C . ASP A 1 254 ? -30.500 23.311 17.647 1.00 43.56 254 ASP A C 1
ATOM 2054 O O . ASP A 1 254 ? -30.247 23.638 16.480 1.00 43.56 254 ASP A O 1
ATOM 2058 N N . ARG A 1 255 ? -30.106 22.132 18.143 1.00 39.72 255 ARG A N 1
ATOM 2059 C CA . ARG A 1 255 ? -29.253 21.179 17.401 1.00 39.72 255 ARG A CA 1
ATOM 2060 C C . ARG A 1 255 ? -29.893 20.783 16.069 1.00 39.72 255 ARG A C 1
ATOM 2062 O O . ARG A 1 255 ? -29.192 20.654 15.066 1.00 39.72 255 ARG A O 1
ATOM 2069 N N . GLU A 1 256 ? -31.214 20.647 16.049 1.00 45.12 256 GLU A N 1
ATOM 2070 C CA . GLU A 1 256 ? -31.996 20.310 14.856 1.00 45.12 256 GLU A CA 1
ATOM 2071 C C . GLU A 1 256 ? -31.928 21.417 13.795 1.00 45.12 256 GLU A C 1
ATOM 2073 O O . GLU A 1 256 ? -31.675 21.129 12.626 1.00 45.12 256 GLU A O 1
ATOM 2078 N N . GLN A 1 257 ? -31.991 22.690 14.203 1.00 45.00 257 GLN A N 1
ATOM 2079 C CA . GLN A 1 257 ? -31.878 23.833 13.289 1.00 45.00 257 GLN A CA 1
ATOM 2080 C C . GLN A 1 257 ? -30.475 23.966 12.686 1.00 45.00 257 GLN A C 1
ATOM 2082 O O . GLN A 1 257 ? -30.333 24.439 11.560 1.00 45.00 257 GLN A O 1
ATOM 2087 N N . ILE A 1 258 ? -29.428 23.539 13.401 1.00 41.41 258 ILE A N 1
ATOM 2088 C CA . ILE A 1 258 ? -28.051 23.494 12.880 1.00 41.41 258 ILE A CA 1
ATOM 2089 C C . ILE A 1 258 ? -27.915 22.396 11.824 1.00 41.41 258 ILE A C 1
ATOM 2091 O O . ILE A 1 258 ? -27.340 22.646 10.766 1.00 41.41 258 ILE A O 1
ATOM 2095 N N . VAL A 1 259 ? -28.468 21.206 12.079 1.00 44.84 259 VAL A N 1
ATOM 2096 C CA . VAL A 1 259 ? -28.479 20.093 11.114 1.00 44.84 259 VAL A CA 1
ATOM 2097 C C . VAL A 1 259 ? -29.245 20.483 9.851 1.00 44.84 259 VAL A C 1
ATOM 2099 O O . VAL A 1 259 ? -28.779 20.224 8.744 1.00 44.84 259 VAL A O 1
ATOM 2102 N N . GLU A 1 260 ? -30.382 21.156 9.993 1.00 46.66 260 GLU A N 1
ATOM 2103 C CA . GLU A 1 260 ? -31.202 21.613 8.870 1.00 46.66 260 GLU A CA 1
ATOM 2104 C C . GLU A 1 260 ? -30.522 22.743 8.079 1.00 46.66 260 GLU A C 1
ATOM 2106 O O . GLU A 1 260 ? -30.537 22.735 6.849 1.00 46.66 260 GLU A O 1
ATOM 2111 N N . ARG A 1 261 ? -29.789 23.640 8.755 1.00 43.66 261 ARG A N 1
ATOM 2112 C CA . ARG A 1 261 ? -28.926 24.642 8.102 1.00 43.66 261 ARG A CA 1
ATOM 2113 C C . ARG A 1 261 ? -27.735 24.032 7.378 1.00 43.66 261 ARG A C 1
ATOM 2115 O O . ARG A 1 261 ? -27.353 24.544 6.330 1.00 43.66 261 ARG A O 1
ATOM 2122 N N . LEU A 1 262 ? -27.109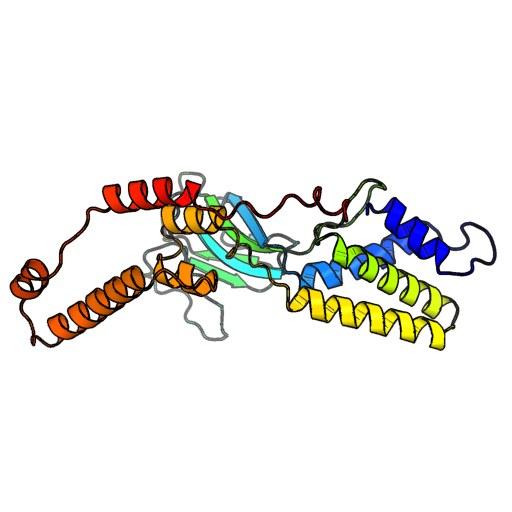 22.999 7.934 1.00 42.00 262 LEU A N 1
ATOM 2123 C CA . LEU A 1 262 ? -26.002 22.299 7.278 1.00 42.00 262 LEU A CA 1
ATOM 2124 C C . LEU A 1 262 ? -26.501 21.526 6.054 1.00 42.00 262 LEU A C 1
ATOM 2126 O O . LEU A 1 262 ? -25.818 21.524 5.039 1.00 42.00 262 LEU A O 1
ATOM 2130 N N . LYS A 1 263 ? -27.722 20.976 6.105 1.00 47.19 263 LYS A N 1
ATOM 2131 C CA . LYS A 1 263 ? -28.403 20.393 4.938 1.00 47.19 263 LYS A CA 1
ATOM 2132 C C . LYS A 1 263 ? -28.741 21.442 3.872 1.00 47.19 263 LYS A C 1
ATOM 2134 O O . LYS A 1 263 ? -28.470 21.201 2.706 1.00 47.19 263 LYS A O 1
ATOM 2139 N N . GLN A 1 264 ? -29.260 22.613 4.252 1.00 45.59 264 GLN A N 1
ATOM 2140 C CA . GLN A 1 264 ? -29.562 23.700 3.304 1.00 45.59 264 GLN A CA 1
ATOM 2141 C C . GLN A 1 264 ? -28.304 24.327 2.679 1.00 45.59 264 GLN A C 1
ATOM 2143 O O . GLN A 1 264 ? -28.323 24.688 1.513 1.00 45.59 264 GLN A O 1
ATOM 2148 N N . ASN A 1 265 ? -27.194 24.434 3.419 1.00 42.81 265 ASN A N 1
ATOM 2149 C CA . ASN A 1 265 ? -25.917 24.919 2.874 1.00 42.81 265 ASN A CA 1
ATOM 2150 C C . ASN A 1 265 ? -25.091 23.820 2.175 1.00 42.81 265 ASN A C 1
ATOM 2152 O O . ASN A 1 265 ? -24.038 24.130 1.628 1.00 42.81 265 ASN A O 1
ATOM 2156 N N . ALA A 1 266 ? -25.524 22.555 2.190 1.00 40.81 266 ALA A N 1
ATOM 2157 C CA . ALA A 1 266 ? -24.920 21.519 1.353 1.00 40.81 266 ALA A CA 1
ATOM 2158 C C . ALA A 1 266 ? -25.277 21.727 -0.133 1.00 40.81 266 ALA A C 1
ATOM 2160 O O . ALA A 1 266 ? -24.522 21.323 -1.007 1.00 40.81 266 ALA A O 1
ATOM 2161 N N . GLU A 1 267 ? -26.365 22.435 -0.453 1.00 39.84 267 GLU A N 1
ATOM 2162 C CA . GLU A 1 267 ? -26.637 22.860 -1.837 1.00 39.84 267 GLU A CA 1
ATOM 2163 C C . GLU A 1 267 ? -25.646 23.938 -2.332 1.00 39.84 267 GLU A C 1
ATOM 2165 O O . GLU A 1 267 ? -25.468 24.096 -3.536 1.00 39.84 267 GLU A O 1
ATOM 2170 N N . ASP A 1 268 ? -24.930 24.603 -1.414 1.00 34.69 268 ASP A N 1
ATOM 2171 C CA . ASP A 1 268 ? -23.827 25.538 -1.687 1.00 34.69 268 ASP A CA 1
ATOM 2172 C C . ASP A 1 268 ? -22.452 24.837 -1.770 1.00 34.69 268 ASP A C 1
ATOM 2174 O O . ASP A 1 268 ? -21.410 25.508 -1.786 1.00 34.69 268 ASP A O 1
ATOM 2178 N N . PHE A 1 269 ? -22.398 23.494 -1.831 1.00 35.66 269 PHE A N 1
ATOM 2179 C CA . PHE A 1 269 ? -21.187 22.831 -2.312 1.00 35.66 269 PHE A CA 1
ATOM 2180 C C . PHE A 1 269 ? -20.902 23.384 -3.704 1.00 35.66 269 PHE A C 1
ATOM 2182 O O . PHE A 1 269 ? -21.661 23.165 -4.645 1.00 35.66 269 PHE A O 1
ATOM 2189 N N . ILE A 1 270 ? -19.804 24.137 -3.800 1.00 35.72 270 ILE A N 1
ATOM 2190 C CA . ILE A 1 270 ? -19.179 24.564 -5.046 1.00 35.72 270 ILE A CA 1
ATOM 2191 C C . ILE A 1 270 ? -19.322 23.403 -6.027 1.00 35.72 270 ILE A C 1
ATOM 2193 O O . ILE A 1 270 ? -18.716 22.350 -5.817 1.00 35.72 270 ILE A O 1
ATOM 2197 N N . THR A 1 271 ? -20.128 23.577 -7.077 1.00 34.25 271 THR A N 1
ATOM 2198 C CA . THR A 1 271 ? -20.050 22.722 -8.256 1.00 34.25 271 THR A CA 1
ATOM 2199 C C . THR A 1 271 ? -18.614 22.832 -8.734 1.00 34.25 271 THR A C 1
ATOM 2201 O 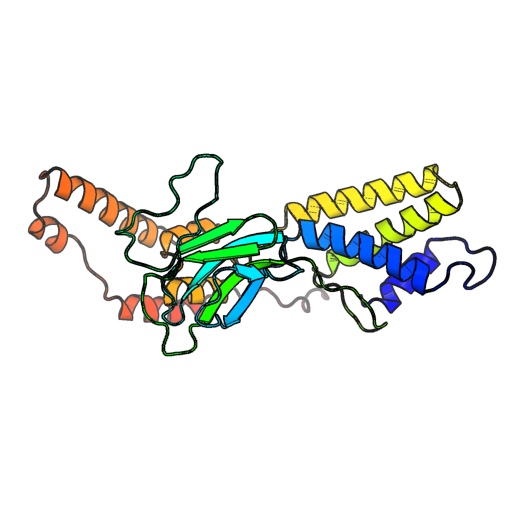O . THR A 1 271 ? -18.230 23.827 -9.352 1.00 34.25 271 THR A O 1
ATOM 2204 N N . LEU A 1 272 ? -17.786 21.857 -8.362 1.00 33.41 272 LEU A N 1
ATOM 2205 C CA . LEU A 1 272 ? -16.480 21.688 -8.966 1.00 33.41 272 LEU A CA 1
ATOM 2206 C C . LEU A 1 272 ? -16.756 21.531 -10.463 1.00 33.41 272 LEU A C 1
ATOM 2208 O O . LEU A 1 272 ? -17.600 20.703 -10.818 1.00 33.41 272 LEU A O 1
ATOM 2212 N N . PRO A 1 273 ? -16.128 22.339 -11.333 1.00 30.30 273 PRO A N 1
ATOM 2213 C CA . PRO A 1 273 ? -16.352 22.211 -12.762 1.00 30.30 273 PRO A CA 1
ATOM 2214 C C . PRO A 1 273 ? -16.061 20.763 -13.150 1.00 30.30 273 PRO A C 1
ATOM 2216 O O . PRO A 1 273 ? -14.993 20.229 -12.826 1.00 30.30 273 PRO A O 1
ATOM 2219 N N . SER A 1 274 ? -17.029 20.109 -13.794 1.00 35.41 274 SER A N 1
ATOM 2220 C CA . SER A 1 274 ? -16.782 18.814 -14.405 1.00 35.41 274 SER A CA 1
ATOM 2221 C C . SER A 1 274 ? -15.615 18.983 -15.369 1.00 35.41 274 SER A C 1
ATOM 2223 O O . SER A 1 274 ? -15.526 19.960 -16.112 1.00 35.41 274 SER A O 1
ATOM 2225 N N . TRP A 1 275 ? -14.694 18.025 -15.358 1.00 39.03 275 TRP A N 1
ATOM 2226 C CA . TRP A 1 275 ? -13.511 17.988 -16.224 1.00 39.03 275 TRP A CA 1
ATOM 2227 C C . TRP A 1 275 ? -13.839 17.839 -17.732 1.00 39.03 275 TRP A C 1
ATOM 2229 O O . TRP A 1 275 ? -12.990 17.417 -18.509 1.00 39.03 275 TRP A O 1
ATOM 2239 N N . SER A 1 276 ? -15.058 18.179 -18.156 1.00 38.88 276 SER A N 1
ATOM 2240 C CA . SER A 1 276 ? -15.537 18.174 -19.539 1.00 38.88 276 SER A CA 1
ATOM 2241 C C . SER A 1 276 ? -15.461 19.534 -20.239 1.00 38.88 276 SER A C 1
ATOM 2243 O O . SER A 1 276 ? -15.571 19.569 -21.457 1.00 38.88 276 SER A O 1
ATOM 2245 N N . ASP A 1 277 ? -15.249 20.641 -19.518 1.00 40.94 277 ASP A N 1
ATOM 2246 C CA . ASP A 1 277 ? -15.463 21.990 -20.081 1.00 40.94 277 ASP A CA 1
ATOM 2247 C C . ASP A 1 277 ? -14.155 22.743 -20.396 1.00 40.94 277 ASP A C 1
ATOM 2249 O O . ASP A 1 277 ? -14.070 23.966 -20.302 1.00 40.94 277 ASP A O 1
ATOM 2253 N N . ARG A 1 278 ? -13.103 22.015 -20.788 1.00 39.50 278 ARG A N 1
ATOM 2254 C CA . ARG A 1 278 ? -11.885 22.599 -21.377 1.00 39.50 278 ARG A CA 1
ATOM 2255 C C . ARG A 1 278 ? -11.697 22.129 -22.812 1.00 39.50 278 ARG A C 1
ATOM 2257 O O . ARG A 1 278 ? -10.710 21.482 -23.113 1.00 39.50 278 ARG A O 1
ATOM 2264 N N . ASP A 1 279 ? -12.634 22.495 -23.672 1.00 46.72 279 ASP A N 1
ATOM 2265 C CA . ASP A 1 279 ? -12.394 22.628 -25.107 1.00 46.72 279 ASP A CA 1
ATOM 2266 C C . ASP A 1 279 ? -13.278 23.766 -25.628 1.00 46.72 279 ASP A C 1
ATOM 2268 O O . ASP A 1 279 ? -14.478 23.595 -25.835 1.00 46.72 279 ASP A O 1
ATOM 2272 N N . GLY A 1 280 ? -12.685 24.951 -25.801 1.00 46.81 280 GLY A N 1
ATOM 2273 C CA . GLY A 1 280 ? -13.347 26.080 -26.456 1.00 46.81 280 GLY A CA 1
ATOM 2274 C C . GLY A 1 280 ? -12.906 27.460 -25.978 1.00 46.81 280 GLY A C 1
ATOM 2275 O O . GLY A 1 280 ? -13.668 28.109 -25.273 1.00 46.81 280 GLY A O 1
ATOM 2276 N N . GLU A 1 281 ? -11.693 27.880 -26.357 1.00 35.28 281 GLU A N 1
ATOM 2277 C CA . GLU A 1 281 ? -11.361 29.171 -27.012 1.00 35.28 281 GLU A CA 1
ATOM 2278 C C . GLU A 1 281 ? -9.844 29.319 -27.207 1.00 35.28 281 GLU A C 1
ATOM 2280 O O . GLU A 1 281 ? -9.080 29.136 -26.230 1.00 35.28 281 GLU A O 1
#

Radius of gyration: 25.98 Å; Cα contacts (8 Å, |Δi|>4): 325; chains: 1; bounding box: 56×54×67 Å

Secondary structure (DSSP, 8-state):
--HHHHHHHHHHHS--SSTTSS-HHHHHHHHHHHHHHHHHHHTEEEEEEEEEPTT--EEEPPTTEEEEEEEEETT-PBPPEEE--TT-----TT--S-EEEEETTEEEEE--S----S-EEEEEEEEEPPPPP-STT---SS-GGGHHHHHHHHHHHHHHHTT-HHHHHHHHHHHHHHHHHHHH----GGG-HHHHHHHHHTTSS-HHHHHHHHT----HHHHHHHHHHHHHHHHHHTTSS-HHHHHHH-----HHHHHHHHHHTTTTS--PPPTT-----

Nearest PDB structures (foldseek):
  7z47-assembly1_B  TM=7.666E-01  e=9.406E-07  Escherichia phage vB_EcoP_SU10
  7z4f-assembly1_I  TM=7.282E-01  e=6.643E-07  Escherichia phage vB_EcoP_SU1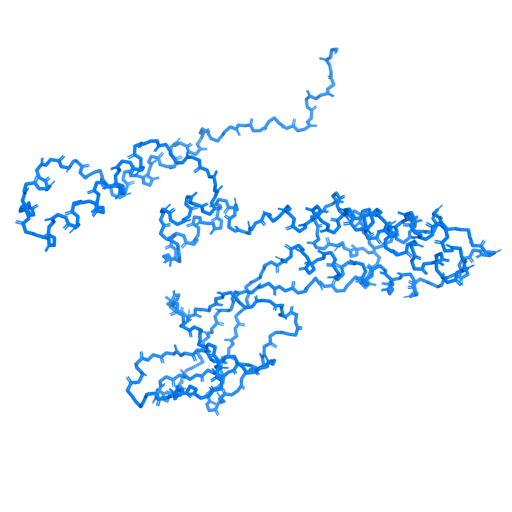0
  8jov-assembly1_2  TM=7.023E-01  e=1.433E-05  Ralstonia phage GP4
  7z4b-assembly1_DV  TM=6.238E-01  e=2.519E-06  Escherichia phage vB_EcoP_SU10
  7qoi-assembly1_FS  TM=6.296E-01  e=2.151E-05  Bacteroides phage crAss001

pLDDT: mean 73.49, std 21.82, range [30.3, 98.75]

InterPro domains:
  IPR056209 SU10 adaptor protein [PF24175] (1-186)

Organism: NCBI:txid2171751

Foldseek 3Di:
DFLQVLLVLLVVLDDDPDVCNDPSVLLLVQLQVLLQLLLLLLQAKDKDKDWDDFPDFKDFADPFFDFWDFKAWPLLHTAAEDEDDPPDPPDDLPPPAWHWYDDPRIIGIDGNPPRCPDTIMMMTMGGGGWDRRDDRRHDRPADPVLSVLSSLRSSLVVCVVVVVNVSSVVSVVVNVVSSVVSNVPRPPVLQVPVVLVVCVVSVVDPPVRSCVSNVDPDPPVVVVVVVLVVVVVVCVVVVNDDPVVSVVPDDPDDPVVVVVVVVVCVVVPPPPPDPPPPDDD